Protein AF-F3GB65-F1 (afdb_monomer_lite)

Secondary structure (DSSP, 8-state):
-----------SSSHHHHHHHHHHHSSS-HHHHHHHHHHHHHHHHHHHHHHHHHHHHHHHHHHHTT------------------------------------------------------PPPPP--PPP--EEE-TT--EEETTEEE-S--EEESS--S-TTS--TT-B-TT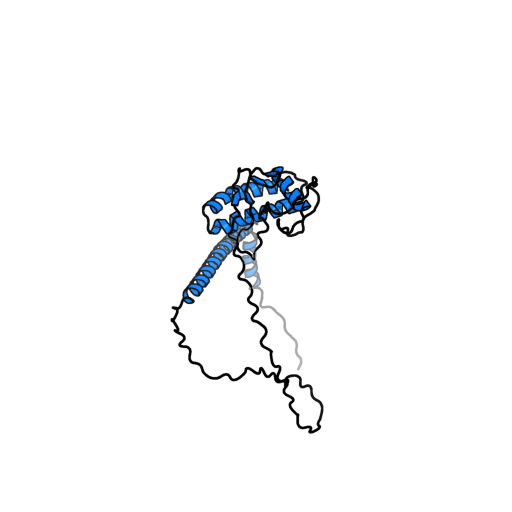S---SS---TTS--S-SS--TTTS-HHHHHHHHHHHHTTS--TTS-HHHHHHHHHHHHIIIIIGGGT-HHHHHTHHHHHHHHHHHHTT-

Radius of gyration: 35.84 Å; chains: 1; bounding box: 78×87×104 Å

Sequence (262 aa):
MARKKSGNAAGNGILFGLVLVGGAIASVPKSAWIAIGIVAGVVAIVGGIGWLAAKRKARQASQQAYQAPKQKITKKVSQTDRRENALSFSLSEVAAPHKTTQVEPEFYSVQVEVASLPEFRIPEPVSRRPNAKWIPAGETVTVAEFSIPGGLLYVGDVLGSYDAQEPSLINPKLRIAKSHVDVQERLMPYWPSYHSISPEARRGYLQWLAGGRNDPEADTGYVFLFFYGLERRALLDGQGDSTASAEIPTIITEVHRLLAIY

pLDDT: mean 75.57, std 22.31, range [31.3, 98.44]

Organism: NCBI:txid629263

Structure (mmCIF, N/CA/C/O backbone):
data_AF-F3GB65-F1
#
_entry.id   AF-F3GB65-F1
#
loop_
_atom_site.group_PDB
_atom_site.id
_atom_site.type_symbol
_atom_site.label_atom_id
_atom_site.label_alt_id
_atom_site.label_comp_id
_atom_site.label_asym_id
_atom_site.label_entity_id
_atom_site.label_seq_id
_atom_site.pdbx_PDB_ins_code
_atom_site.Cartn_x
_atom_site.Cartn_y
_atom_site.Cartn_z
_atom_site.occupancy
_atom_site.B_iso_or_equiv
_atom_site.auth_seq_id
_atom_site.auth_comp_id
_atom_site.auth_asym_id
_atom_site.auth_atom_id
_atom_site.pdbx_PDB_model_num
ATOM 1 N N . MET A 1 1 ? 31.016 -34.680 86.702 1.00 44.62 1 MET A N 1
ATOM 2 C CA . MET A 1 1 ? 30.997 -34.219 85.296 1.00 44.62 1 MET A CA 1
ATOM 3 C C . MET A 1 1 ? 30.710 -35.410 84.394 1.00 44.62 1 MET A C 1
ATOM 5 O O . MET A 1 1 ? 31.496 -36.340 84.437 1.00 44.62 1 MET A O 1
ATOM 9 N N . ALA A 1 2 ? 29.614 -35.396 83.631 1.00 40.66 2 ALA A N 1
ATOM 10 C CA . ALA A 1 2 ? 29.475 -36.034 82.310 1.00 40.66 2 ALA A CA 1
ATOM 11 C C . ALA A 1 2 ? 28.041 -35.809 81.794 1.00 40.66 2 ALA A C 1
ATOM 13 O O . ALA A 1 2 ? 27.068 -36.130 82.468 1.00 40.66 2 ALA A O 1
ATOM 14 N N . ARG A 1 3 ? 27.936 -35.198 80.610 1.00 50.22 3 ARG A N 1
ATOM 15 C CA . ARG A 1 3 ? 26.710 -34.863 79.865 1.00 50.22 3 ARG A CA 1
ATOM 16 C C . ARG A 1 3 ? 26.110 -36.090 79.160 1.00 50.22 3 ARG A C 1
ATOM 18 O O . ARG A 1 3 ? 26.873 -36.868 78.598 1.00 50.22 3 ARG A O 1
ATOM 25 N N . LYS A 1 4 ? 24.776 -36.138 79.006 1.00 38.34 4 LYS A N 1
ATOM 26 C CA . LYS A 1 4 ? 24.062 -36.769 77.862 1.00 38.34 4 LYS A CA 1
ATOM 27 C C . LYS A 1 4 ? 22.593 -36.291 77.855 1.00 38.34 4 LYS A C 1
ATOM 29 O O . LYS A 1 4 ? 21.881 -36.558 78.808 1.00 38.34 4 LYS A O 1
ATOM 34 N N . LYS A 1 5 ? 22.222 -35.281 77.058 1.00 39.53 5 LYS A N 1
ATOM 35 C CA . LYS A 1 5 ? 21.750 -35.238 75.649 1.00 39.53 5 LYS A CA 1
ATOM 36 C C . LYS A 1 5 ? 20.294 -35.715 75.438 1.00 39.53 5 LYS A C 1
ATOM 38 O O . LYS A 1 5 ? 19.906 -36.788 75.869 1.00 39.53 5 LYS A O 1
ATOM 43 N N . SER A 1 6 ? 19.570 -34.829 74.751 1.00 44.34 6 SER A N 1
ATOM 44 C CA . SER A 1 6 ? 18.139 -34.666 74.453 1.00 44.34 6 SER A CA 1
ATOM 45 C C . SER A 1 6 ? 17.430 -35.743 73.622 1.00 44.34 6 SER A C 1
ATOM 47 O O . SER A 1 6 ? 18.075 -36.384 72.794 1.00 44.34 6 SER A O 1
ATOM 49 N N . GLY A 1 7 ? 16.087 -35.726 73.658 1.00 38.97 7 GLY A N 1
ATOM 50 C CA . GLY A 1 7 ? 15.259 -36.026 72.477 1.00 38.97 7 GLY A CA 1
ATOM 51 C C . GLY A 1 7 ? 13.752 -36.235 72.717 1.00 38.97 7 GLY A C 1
ATOM 52 O O . GLY A 1 7 ? 13.388 -37.278 73.238 1.00 38.97 7 GLY A O 1
ATOM 53 N N . ASN A 1 8 ? 12.941 -35.293 72.197 1.00 40.09 8 ASN A N 1
ATOM 54 C CA . ASN A 1 8 ? 11.573 -35.414 71.628 1.00 40.09 8 ASN A CA 1
ATOM 55 C C . ASN A 1 8 ? 10.397 -35.815 72.563 1.00 40.09 8 ASN A C 1
ATOM 57 O O . ASN A 1 8 ? 10.581 -36.535 73.525 1.00 40.09 8 ASN A O 1
ATOM 61 N N . ALA A 1 9 ? 9.136 -35.403 72.373 1.00 40.97 9 ALA A N 1
ATOM 62 C CA . ALA A 1 9 ? 8.447 -34.818 71.224 1.00 40.97 9 ALA A CA 1
ATOM 63 C C . ALA A 1 9 ? 7.260 -33.942 71.692 1.00 40.97 9 ALA A C 1
ATOM 65 O O . ALA A 1 9 ? 6.324 -34.439 72.313 1.00 40.97 9 ALA A O 1
ATOM 66 N N . ALA A 1 10 ? 7.260 -32.659 71.331 1.00 46.59 10 ALA A N 1
ATOM 67 C CA . ALA A 1 10 ? 6.061 -31.826 71.285 1.00 46.59 10 ALA A CA 1
ATOM 68 C C . ALA A 1 10 ? 5.891 -31.400 69.825 1.00 46.59 10 ALA A C 1
ATOM 70 O O . ALA A 1 10 ? 6.686 -30.607 69.328 1.00 46.59 10 ALA A O 1
ATOM 71 N N . GLY A 1 11 ? 4.932 -31.983 69.099 1.00 46.75 11 GLY A N 1
ATOM 72 C CA . GLY A 1 11 ? 4.816 -31.667 67.674 1.00 46.75 11 GLY A CA 1
ATOM 73 C C . GLY A 1 11 ? 3.840 -32.484 66.834 1.00 46.75 11 GLY A C 1
ATOM 74 O O . GLY A 1 11 ? 4.121 -32.665 65.661 1.00 46.75 11 GLY A O 1
ATOM 75 N N . ASN A 1 12 ? 2.706 -32.952 67.371 1.00 41.75 12 ASN A N 1
ATOM 76 C CA . ASN A 1 12 ? 1.685 -33.639 66.552 1.00 41.75 12 ASN A CA 1
ATOM 77 C C . ASN A 1 12 ? 0.389 -32.831 66.331 1.00 41.75 12 ASN A C 1
ATOM 79 O O . ASN A 1 12 ? -0.537 -33.328 65.702 1.00 41.75 12 ASN A O 1
ATOM 83 N N . GLY A 1 13 ? 0.310 -31.578 66.797 1.00 45.00 13 GLY A N 1
ATOM 84 C CA . GLY A 1 13 ? -0.906 -30.756 66.663 1.00 45.00 13 GLY A CA 1
ATOM 85 C C . GLY A 1 13 ? -0.982 -29.872 65.412 1.00 45.00 13 GLY A C 1
ATOM 86 O O . GLY A 1 13 ? -2.072 -29.498 64.997 1.00 45.00 13 GLY A O 1
ATOM 87 N N . ILE A 1 14 ? 0.152 -29.532 64.789 1.00 49.69 14 ILE A N 1
ATOM 88 C CA . ILE A 1 14 ? 0.201 -28.510 63.722 1.00 49.69 14 ILE A CA 1
ATOM 89 C C . ILE A 1 14 ? 0.066 -29.132 62.318 1.00 49.69 14 ILE A C 1
ATOM 91 O O . ILE A 1 14 ? -0.349 -28.459 61.378 1.00 49.69 14 ILE A O 1
ATOM 95 N N . LEU A 1 15 ? 0.326 -30.437 62.165 1.00 46.09 15 LEU A N 1
ATOM 96 C CA . LEU A 1 15 ? 0.294 -31.086 60.849 1.00 46.09 15 LEU A CA 1
ATOM 97 C C . LEU A 1 15 ? -1.126 -31.375 60.326 1.00 46.09 15 LEU A C 1
ATOM 99 O O . LEU A 1 15 ? -1.326 -31.425 59.116 1.00 46.09 15 LEU A O 1
ATOM 103 N N . PHE A 1 16 ? -2.127 -31.513 61.200 1.00 47.41 16 PHE A N 1
ATOM 104 C CA . PHE A 1 16 ? -3.500 -31.819 60.770 1.00 47.41 16 PHE A CA 1
ATOM 105 C C . PHE A 1 16 ? -4.290 -30.590 60.291 1.00 47.41 16 PHE A C 1
ATOM 107 O O . PHE A 1 16 ? -5.232 -30.737 59.515 1.00 47.41 16 PHE A O 1
ATOM 114 N N . GLY A 1 17 ? -3.878 -29.373 60.669 1.00 47.84 17 GLY A N 1
ATOM 115 C CA . GLY A 1 17 ? -4.515 -28.133 60.204 1.00 47.84 17 GLY A CA 1
ATOM 116 C C . GLY A 1 17 ? -4.214 -27.791 58.738 1.00 47.84 17 GLY A C 1
ATOM 117 O O . GLY A 1 17 ? -5.071 -27.251 58.044 1.00 47.84 17 GLY A O 1
ATOM 118 N N . LEU A 1 18 ? -3.030 -28.152 58.229 1.00 50.00 18 LEU A N 1
ATOM 119 C CA . LEU A 1 18 ? -2.626 -27.858 56.845 1.00 50.00 18 LEU A CA 1
ATOM 120 C C . LEU A 1 18 ? -3.189 -28.849 55.813 1.00 50.00 18 LEU A C 1
ATOM 122 O O . LEU A 1 18 ? -3.371 -28.485 54.652 1.00 50.00 18 LEU A O 1
ATOM 126 N N . VAL A 1 19 ? -3.535 -30.074 56.221 1.00 53.22 19 VAL A N 1
ATOM 127 C CA . VAL A 1 19 ? -4.116 -31.083 55.315 1.00 53.22 19 VAL A CA 1
ATOM 128 C C . VAL A 1 19 ? -5.591 -30.789 55.005 1.00 53.22 19 VAL A C 1
ATOM 130 O O . VAL A 1 19 ? -6.038 -31.017 53.881 1.00 53.22 19 VAL A O 1
ATOM 133 N N . LEU A 1 20 ? -6.338 -30.191 55.941 1.00 49.94 20 LEU A N 1
ATOM 134 C CA . LEU A 1 20 ? -7.741 -29.817 55.713 1.00 49.94 20 LEU A CA 1
ATOM 135 C C . LEU A 1 20 ? -7.914 -28.584 54.809 1.00 49.94 20 LEU A C 1
ATOM 137 O O . LEU A 1 20 ? -8.911 -28.495 54.099 1.00 49.94 20 LEU A O 1
ATOM 141 N N . VAL A 1 21 ? -6.932 -27.678 54.755 1.00 51.84 21 VAL A N 1
ATOM 142 C CA . VAL A 1 21 ? -6.955 -26.536 53.818 1.00 51.84 21 VAL A CA 1
ATOM 143 C C . VAL A 1 21 ? -6.475 -26.948 52.417 1.00 51.84 21 VAL A C 1
ATOM 145 O O . VAL A 1 21 ? -7.010 -26.466 51.421 1.00 51.84 21 VAL A O 1
ATOM 148 N N . GLY A 1 22 ? -5.540 -27.901 52.309 1.00 51.12 22 GLY A N 1
ATOM 149 C CA . GLY A 1 22 ? -5.092 -28.444 51.017 1.00 51.12 22 GLY A CA 1
ATOM 150 C C . GLY A 1 22 ? -6.135 -29.313 50.299 1.00 51.12 22 GLY A C 1
ATOM 151 O O . GLY A 1 22 ? -6.232 -29.274 49.073 1.00 51.12 22 GLY A O 1
ATOM 152 N N . GLY A 1 23 ? -6.963 -30.056 51.043 1.00 50.56 23 GLY A N 1
ATOM 153 C CA . GLY A 1 23 ? -7.993 -30.938 50.473 1.00 50.56 23 GLY A CA 1
ATOM 154 C C . GLY A 1 23 ? -9.147 -30.208 49.773 1.00 50.56 23 GLY A C 1
ATOM 155 O O . GLY A 1 23 ? -9.694 -30.719 48.799 1.00 50.56 23 GLY A O 1
ATOM 156 N N . ALA A 1 24 ? -9.482 -28.989 50.207 1.00 52.59 24 ALA A N 1
ATOM 157 C CA . ALA A 1 24 ? -10.551 -28.189 49.599 1.00 52.59 24 ALA A CA 1
ATOM 158 C C . ALA A 1 24 ? -10.145 -27.550 48.254 1.00 52.59 24 ALA A C 1
ATOM 160 O O . ALA A 1 24 ? -11.000 -27.255 47.424 1.00 52.59 24 ALA A O 1
ATOM 161 N N . ILE A 1 25 ? -8.843 -27.375 48.007 1.00 53.84 25 ILE A N 1
ATOM 162 C CA . ILE A 1 25 ? -8.303 -26.797 46.763 1.00 53.84 25 ILE A CA 1
ATOM 163 C C . ILE A 1 25 ? -8.263 -27.854 45.639 1.00 53.84 25 ILE A C 1
ATOM 165 O O . ILE A 1 25 ? -8.350 -27.514 44.459 1.00 53.84 25 ILE A O 1
ATOM 169 N N . ALA A 1 26 ? -8.207 -29.145 45.991 1.00 56.78 26 ALA A N 1
ATOM 170 C CA . ALA A 1 26 ? -8.129 -30.257 45.040 1.00 56.78 26 ALA A CA 1
ATOM 171 C C . ALA A 1 26 ? -9.491 -30.754 44.506 1.00 56.78 26 ALA A C 1
ATOM 173 O O . ALA A 1 26 ? -9.505 -31.478 43.511 1.00 56.78 26 ALA A O 1
ATOM 174 N N . SER A 1 27 ? -10.628 -30.385 45.119 1.00 60.38 27 SER A N 1
ATOM 175 C CA . SER A 1 27 ? -11.966 -30.787 44.629 1.00 60.38 27 SER A CA 1
ATOM 176 C C . SER A 1 27 ? -12.561 -29.828 43.591 1.00 60.38 27 SER A C 1
ATOM 178 O O . SER A 1 27 ? -13.608 -30.107 43.006 1.00 60.38 27 SER A O 1
ATOM 180 N N . VAL A 1 28 ? -11.884 -28.708 43.331 1.00 65.94 28 VAL A N 1
ATOM 181 C CA . VAL A 1 28 ? -12.316 -27.712 42.354 1.00 65.94 28 VAL A CA 1
ATOM 182 C C . VAL A 1 28 ? -11.962 -28.210 40.943 1.00 65.94 28 VAL A C 1
ATOM 184 O O . VAL A 1 28 ? -10.777 -28.376 40.636 1.00 65.94 28 VAL A O 1
ATOM 187 N N . PRO A 1 29 ? -12.949 -28.467 40.061 1.00 75.50 29 PRO A N 1
ATOM 188 C CA . PRO A 1 29 ? -12.690 -28.966 38.713 1.00 75.50 29 PRO A CA 1
ATOM 189 C C . PRO A 1 29 ? -11.807 -27.985 37.928 1.00 75.50 29 PRO A C 1
ATOM 191 O O . PRO A 1 29 ? -11.925 -26.770 38.080 1.00 75.50 29 PRO A O 1
ATOM 194 N N . LYS A 1 30 ? -10.924 -28.501 37.057 1.00 68.44 30 LYS A N 1
ATOM 195 C CA . LYS A 1 30 ? -9.932 -27.701 36.299 1.00 68.44 30 LYS A CA 1
ATOM 196 C C . LYS A 1 30 ? -10.548 -26.511 35.537 1.00 68.44 30 LYS A C 1
ATOM 198 O O . LYS A 1 30 ? -9.882 -25.502 35.338 1.00 68.44 30 LYS A O 1
ATOM 203 N N . SER A 1 31 ? -11.825 -26.602 35.165 1.00 68.00 31 SER A N 1
ATOM 204 C CA . SER A 1 31 ? -12.612 -25.534 34.533 1.00 68.00 31 SER A CA 1
ATOM 205 C C . SER A 1 31 ? -12.839 -24.304 35.422 1.00 68.00 31 SER A C 1
ATOM 207 O O . SER A 1 31 ? -12.891 -23.188 34.911 1.00 68.00 31 SER A O 1
ATOM 209 N N . ALA A 1 32 ? -12.921 -24.465 36.742 1.00 73.56 32 ALA A N 1
ATOM 210 C CA . ALA A 1 32 ? -13.117 -23.351 37.668 1.00 73.56 32 ALA A CA 1
ATOM 211 C C . ALA A 1 32 ? -11.840 -22.513 37.855 1.00 73.56 32 ALA A C 1
ATOM 213 O O . ALA A 1 32 ? -11.923 -21.293 37.973 1.00 73.56 32 ALA A O 1
ATOM 214 N N . TRP A 1 33 ? -10.654 -23.124 37.764 1.00 65.62 33 TRP A N 1
ATOM 215 C CA . TRP A 1 33 ? -9.385 -22.386 37.719 1.00 65.62 33 TRP A CA 1
ATOM 216 C C . TRP A 1 33 ? -9.240 -21.551 36.443 1.00 65.62 33 TRP A C 1
ATOM 218 O O . TRP A 1 33 ? -8.755 -20.422 36.494 1.00 65.62 33 TRP A O 1
ATOM 228 N N . ILE A 1 34 ? -9.725 -22.070 35.313 1.00 75.38 34 ILE A N 1
ATOM 229 C CA . ILE A 1 34 ? -9.753 -21.342 34.037 1.00 75.38 34 ILE A CA 1
ATOM 230 C C . ILE A 1 34 ? -10.711 -20.146 34.129 1.00 75.38 34 ILE A C 1
ATOM 232 O O . ILE A 1 34 ? -10.345 -19.040 33.737 1.00 75.38 34 ILE A O 1
ATOM 236 N N . ALA A 1 35 ? -11.900 -20.328 34.713 1.00 73.31 35 ALA A N 1
ATOM 237 C CA . ALA A 1 35 ? -12.861 -19.241 34.908 1.00 73.31 35 ALA A CA 1
ATOM 238 C C . ALA A 1 35 ? -12.307 -18.118 35.808 1.00 73.31 35 ALA A C 1
ATOM 240 O O . ALA A 1 35 ? -12.444 -16.942 35.475 1.00 73.31 35 ALA A O 1
ATOM 241 N N . ILE A 1 36 ? -11.616 -18.465 36.900 1.00 79.00 36 ILE A N 1
ATOM 242 C CA . ILE A 1 36 ? -10.962 -17.485 37.783 1.00 79.00 36 ILE A CA 1
ATOM 243 C C . ILE A 1 36 ? -9.840 -16.742 37.042 1.00 79.00 36 ILE A C 1
ATOM 245 O O . ILE A 1 36 ? -9.738 -15.519 37.153 1.00 79.00 36 ILE A O 1
ATOM 249 N N . GLY A 1 37 ? -9.038 -17.452 36.242 1.00 75.38 37 GLY A N 1
ATOM 250 C CA . GLY A 1 37 ? -7.987 -16.850 35.419 1.00 75.38 37 GLY A CA 1
ATOM 251 C C . GLY A 1 37 ? -8.524 -15.848 34.392 1.00 75.38 37 GLY A C 1
ATOM 252 O O . GLY A 1 37 ? -7.962 -14.764 34.245 1.00 75.38 37 GLY A O 1
ATOM 253 N N . ILE A 1 38 ? -9.646 -16.162 33.734 1.00 81.38 38 ILE A N 1
ATOM 254 C CA . ILE A 1 38 ? -10.293 -15.264 32.764 1.00 81.38 38 ILE A CA 1
ATOM 255 C C . ILE A 1 38 ? -10.810 -14.000 33.458 1.00 81.38 38 ILE A C 1
ATOM 257 O O . ILE A 1 38 ? -10.542 -12.893 32.993 1.00 81.38 38 ILE A O 1
ATOM 261 N N . VAL A 1 39 ? -11.496 -14.139 34.595 1.00 81.06 39 VAL A N 1
ATOM 262 C CA . VAL A 1 39 ? -12.031 -12.986 35.337 1.00 81.06 39 VAL A CA 1
ATOM 263 C C . VAL A 1 39 ? -10.900 -12.090 35.853 1.00 81.06 39 VAL A C 1
ATOM 265 O O . VAL A 1 39 ? -10.966 -10.871 35.695 1.00 81.06 39 VAL A O 1
ATOM 268 N N . ALA A 1 40 ? -9.823 -12.671 36.390 1.00 81.75 40 ALA A N 1
ATOM 269 C CA . ALA A 1 40 ? -8.650 -11.915 36.828 1.00 81.75 40 ALA A CA 1
ATOM 270 C C . ALA A 1 40 ? -7.949 -11.194 35.661 1.00 81.75 40 ALA A C 1
ATOM 272 O O . ALA A 1 40 ? -7.562 -10.031 35.797 1.00 81.75 40 ALA A O 1
ATOM 273 N N . GLY A 1 41 ? -7.843 -11.846 34.498 1.00 82.25 41 GLY A N 1
ATOM 274 C CA . GLY A 1 41 ? -7.291 -11.251 33.280 1.00 82.25 41 GLY A CA 1
ATOM 275 C C . GLY A 1 41 ? -8.105 -10.054 32.783 1.00 82.25 41 GLY A C 1
ATOM 276 O O . GLY A 1 41 ? -7.538 -9.003 32.492 1.00 82.25 41 GLY A O 1
ATOM 277 N N . VAL A 1 42 ? -9.437 -10.164 32.762 1.00 82.38 42 VAL A N 1
ATOM 278 C CA . VAL A 1 42 ? -10.327 -9.066 32.344 1.00 82.38 42 VAL A CA 1
ATOM 279 C C . VAL A 1 42 ? -10.228 -7.875 33.302 1.00 82.38 42 VAL A C 1
ATOM 281 O O . VAL A 1 42 ? -10.122 -6.736 32.848 1.00 82.38 42 VAL A O 1
ATOM 284 N N . VAL A 1 43 ? -10.181 -8.112 34.617 1.00 83.44 43 VAL A N 1
ATOM 285 C CA . VAL A 1 43 ? -10.016 -7.039 35.614 1.00 83.44 43 VAL A CA 1
ATOM 286 C C . VAL A 1 43 ? -8.661 -6.338 35.463 1.00 83.44 43 VAL A C 1
ATOM 288 O O . VAL A 1 43 ? -8.600 -5.109 35.527 1.00 83.44 43 VAL A O 1
ATOM 291 N N . ALA A 1 44 ? -7.585 -7.083 35.191 1.00 84.69 44 ALA A N 1
ATOM 292 C CA . ALA A 1 44 ? -6.265 -6.507 34.944 1.00 84.69 44 ALA A CA 1
ATOM 293 C C . ALA A 1 44 ? -6.224 -5.664 33.656 1.00 84.69 44 ALA A C 1
ATOM 295 O O . ALA A 1 44 ? -5.621 -4.591 33.646 1.00 84.69 44 ALA A O 1
ATOM 296 N N . ILE A 1 45 ? -6.905 -6.101 32.592 1.00 84.94 45 ILE A N 1
ATOM 297 C CA . ILE A 1 45 ? -6.985 -5.364 31.322 1.00 84.94 45 ILE A CA 1
ATOM 298 C C . ILE A 1 45 ? -7.798 -4.076 31.494 1.00 84.94 45 ILE A C 1
ATOM 300 O O . ILE A 1 45 ? -7.333 -3.005 31.106 1.00 84.94 45 ILE A O 1
ATOM 304 N N . VAL A 1 46 ? -8.970 -4.137 32.132 1.00 83.81 46 VAL A N 1
ATOM 305 C CA . VAL A 1 46 ? -9.811 -2.951 32.376 1.00 83.81 46 VAL A CA 1
ATOM 306 C C . VAL A 1 46 ? -9.109 -1.966 33.317 1.00 83.81 46 VAL A C 1
ATOM 308 O O . VAL A 1 46 ? -9.089 -0.762 33.049 1.00 83.81 46 VAL A O 1
ATOM 311 N N . GLY A 1 47 ? -8.455 -2.465 34.371 1.00 81.12 47 GLY A N 1
ATOM 312 C CA . GLY A 1 47 ? -7.629 -1.654 35.267 1.00 81.12 47 GLY A CA 1
ATOM 313 C C . GLY A 1 47 ? -6.433 -1.015 34.554 1.00 81.12 47 GLY A C 1
ATOM 314 O O . GLY A 1 47 ? -6.158 0.168 34.753 1.00 81.12 47 GLY A O 1
ATOM 315 N N . GLY A 1 48 ? -5.765 -1.757 33.666 1.00 81.06 48 GLY A N 1
ATOM 316 C CA . GLY A 1 48 ? -4.652 -1.270 32.848 1.00 81.06 48 GLY A CA 1
ATOM 317 C C . GLY A 1 48 ? -5.069 -0.187 31.852 1.00 81.06 48 GLY A C 1
ATOM 318 O O . GLY A 1 48 ? -4.395 0.839 31.747 1.00 81.06 48 GLY A O 1
ATOM 319 N N . ILE A 1 49 ? -6.210 -0.358 31.176 1.00 81.94 49 ILE A N 1
ATOM 320 C CA . ILE A 1 49 ? -6.783 0.641 30.259 1.00 81.94 49 ILE A CA 1
ATOM 321 C C . ILE A 1 49 ? -7.181 1.909 31.028 1.00 81.94 49 ILE A C 1
ATOM 323 O O . ILE A 1 49 ? -6.844 3.018 30.604 1.00 81.94 49 ILE A O 1
ATOM 327 N N . GLY A 1 50 ? -7.823 1.762 32.193 1.00 78.62 50 GLY A N 1
ATOM 328 C CA . GLY A 1 50 ? -8.163 2.881 33.076 1.00 78.62 50 GLY A CA 1
ATOM 329 C C . GLY A 1 50 ? -6.929 3.640 33.578 1.00 78.62 50 GLY A C 1
ATOM 330 O O . GLY A 1 50 ? -6.892 4.872 33.529 1.00 78.62 50 GLY A O 1
ATOM 331 N N . TRP A 1 51 ? -5.877 2.921 33.980 1.00 81.56 51 TRP A N 1
ATOM 332 C CA . TRP A 1 51 ? -4.604 3.509 34.405 1.00 81.56 51 TRP A CA 1
ATOM 333 C C . TRP A 1 51 ? -3.892 4.244 33.261 1.00 81.56 51 TRP A C 1
ATOM 335 O O . TRP A 1 51 ? -3.386 5.353 33.452 1.00 81.56 51 TRP A O 1
ATOM 345 N N . LEU A 1 52 ? -3.905 3.688 32.046 1.00 78.81 52 LEU A N 1
ATOM 346 C CA . LEU A 1 52 ? -3.310 4.325 30.869 1.00 78.81 52 LEU A CA 1
ATOM 347 C C . LEU A 1 52 ? -4.057 5.612 30.482 1.00 78.81 52 LEU A C 1
ATOM 349 O O . LEU A 1 52 ? -3.425 6.622 30.163 1.00 78.81 52 LEU A O 1
ATOM 353 N N . ALA A 1 53 ? -5.391 5.609 30.561 1.00 78.44 53 ALA A N 1
ATOM 354 C CA . ALA A 1 53 ? -6.223 6.785 30.316 1.00 78.44 53 ALA A CA 1
ATOM 355 C C . ALA A 1 53 ? -5.998 7.885 31.372 1.00 78.44 53 ALA A C 1
ATOM 357 O O . ALA A 1 53 ? -5.864 9.061 31.022 1.00 78.44 53 ALA A O 1
ATOM 358 N N . ALA A 1 54 ? -5.864 7.514 32.649 1.00 75.69 54 ALA A N 1
ATOM 359 C CA . ALA A 1 54 ? -5.522 8.446 33.724 1.00 75.69 54 ALA A CA 1
ATOM 360 C C . ALA A 1 54 ? -4.126 9.067 33.524 1.00 75.69 54 ALA A C 1
ATOM 362 O O . ALA A 1 54 ? -3.952 10.281 33.661 1.00 75.69 54 ALA A O 1
ATOM 363 N N . LYS A 1 55 ? -3.139 8.264 33.099 1.00 75.56 55 LYS A N 1
ATOM 364 C CA . LYS A 1 55 ? -1.772 8.729 32.813 1.00 75.56 55 LYS A CA 1
ATOM 365 C C . LYS A 1 55 ? -1.707 9.666 31.597 1.00 75.56 55 LYS A C 1
ATOM 367 O O . LYS A 1 55 ? -0.863 10.560 31.559 1.00 75.56 55 LYS A O 1
ATOM 372 N N . ARG A 1 56 ? -2.614 9.508 30.623 1.00 69.69 56 ARG A N 1
ATOM 373 C CA . ARG A 1 56 ? -2.770 10.425 29.476 1.00 69.69 56 ARG A CA 1
ATOM 374 C C . ARG A 1 56 ? -3.373 11.772 29.891 1.00 69.69 56 ARG A C 1
ATOM 376 O O . ARG A 1 56 ? -2.826 12.802 29.504 1.00 69.69 56 ARG A O 1
ATOM 383 N N . LYS A 1 57 ? -4.410 11.782 30.740 1.00 69.81 57 LYS A N 1
ATOM 384 C CA . LYS A 1 57 ? -4.998 13.028 31.275 1.00 69.81 57 LYS A CA 1
ATOM 385 C C . LYS A 1 57 ? -4.004 13.835 32.117 1.00 69.81 57 LYS A C 1
ATOM 387 O O . LYS A 1 57 ? -3.931 15.050 31.968 1.00 69.81 57 LYS A O 1
ATOM 392 N N . ALA A 1 58 ? -3.186 13.168 32.935 1.00 67.44 58 ALA A N 1
ATOM 393 C CA . ALA A 1 58 ? -2.149 13.834 33.728 1.00 67.44 58 ALA A CA 1
ATOM 394 C C . ALA A 1 58 ? -1.103 14.555 32.852 1.00 67.44 58 ALA A C 1
ATOM 396 O O . ALA A 1 58 ? -0.717 15.678 33.159 1.00 67.44 58 ALA A O 1
ATOM 397 N N . ARG A 1 59 ? -0.702 13.959 31.717 1.00 60.22 59 ARG A N 1
ATOM 398 C CA . ARG A 1 59 ? 0.227 14.586 30.756 1.00 60.22 59 ARG A CA 1
ATOM 399 C C . ARG A 1 59 ? -0.384 15.783 30.020 1.00 60.22 59 ARG A C 1
ATOM 401 O O . ARG A 1 59 ? 0.330 16.741 29.742 1.00 60.22 59 ARG A O 1
ATOM 408 N N . GLN A 1 60 ? -1.688 15.755 29.745 1.00 58.84 60 GLN A N 1
ATOM 409 C CA . GLN A 1 60 ? -2.407 16.887 29.145 1.00 58.84 60 GLN A CA 1
ATOM 410 C C . GLN A 1 60 ? -2.540 18.069 30.120 1.00 58.84 60 GLN A C 1
ATOM 412 O O . GLN A 1 60 ? -2.332 19.213 29.720 1.00 58.84 60 GLN A O 1
ATOM 417 N N . ALA A 1 61 ? -2.776 17.803 31.411 1.00 59.34 61 ALA A N 1
ATOM 418 C CA . ALA A 1 61 ? -2.785 18.839 32.448 1.00 59.34 61 ALA A CA 1
ATOM 419 C C . ALA A 1 61 ? -1.407 19.516 32.611 1.00 59.34 61 ALA A C 1
ATOM 421 O O . ALA A 1 61 ? -1.328 20.731 32.788 1.00 59.34 61 ALA A O 1
ATOM 422 N N . SER A 1 62 ? -0.308 18.762 32.466 1.00 58.25 62 SER A N 1
ATOM 423 C CA . SER A 1 62 ? 1.057 19.315 32.474 1.00 58.25 62 SER A CA 1
ATOM 424 C C . SER A 1 62 ? 1.386 20.159 31.234 1.00 58.25 62 SER A C 1
ATOM 426 O O . SER A 1 62 ? 2.196 21.076 31.326 1.00 58.25 62 SER A O 1
ATOM 428 N N . GLN A 1 63 ? 0.757 19.890 30.085 1.00 56.44 63 GLN A N 1
ATOM 429 C CA . GLN A 1 63 ? 0.932 20.690 28.864 1.00 56.44 63 GLN A CA 1
ATOM 430 C C . GLN A 1 63 ? 0.131 22.001 28.898 1.00 56.44 63 GLN A C 1
ATOM 432 O O . GLN A 1 63 ? 0.604 23.011 28.380 1.00 56.44 63 GLN A O 1
ATOM 437 N N . GLN A 1 64 ? -1.029 22.030 29.564 1.00 51.75 64 GLN A N 1
ATOM 438 C CA . GLN A 1 64 ? -1.783 23.270 29.796 1.00 51.75 64 GLN A CA 1
ATOM 439 C C . GLN A 1 64 ? -1.102 24.200 30.812 1.00 51.75 64 GLN A C 1
ATOM 441 O O . GLN A 1 64 ? -1.153 25.416 30.647 1.00 51.75 64 GLN A O 1
ATOM 446 N N . ALA A 1 65 ? -0.380 23.658 31.799 1.00 50.62 65 ALA A N 1
ATOM 447 C CA . ALA A 1 65 ? 0.406 24.458 32.746 1.00 50.62 65 ALA A CA 1
ATOM 448 C C . ALA A 1 65 ? 1.656 25.127 32.125 1.00 50.62 65 ALA A C 1
ATOM 450 O O . ALA A 1 65 ? 2.257 25.991 32.758 1.00 50.62 65 ALA A O 1
ATOM 451 N N . TYR A 1 66 ? 2.038 24.773 30.888 1.00 44.56 66 TYR A N 1
ATOM 452 C CA . TYR A 1 66 ? 3.184 25.364 30.179 1.00 44.56 66 TYR A CA 1
ATOM 453 C C . TYR A 1 66 ? 2.810 26.553 29.271 1.00 44.56 66 TYR A C 1
ATOM 455 O O . TYR A 1 66 ? 3.672 27.122 28.602 1.00 44.56 66 TYR A O 1
ATOM 463 N N . GLN A 1 67 ? 1.540 26.973 29.250 1.00 44.41 67 GLN A N 1
ATOM 464 C CA . GLN A 1 67 ? 1.109 28.208 28.586 1.00 44.41 67 GLN A CA 1
ATOM 465 C C . GLN A 1 67 ? 0.931 29.343 29.605 1.00 44.41 67 GLN A C 1
ATOM 467 O O . GLN A 1 67 ? -0.179 29.767 29.910 1.00 44.41 67 GLN A O 1
ATOM 472 N N . ALA A 1 68 ? 2.049 29.853 30.129 1.00 41.62 68 ALA A N 1
ATOM 473 C CA . ALA A 1 68 ? 2.093 31.148 30.811 1.00 41.62 68 ALA A CA 1
ATOM 474 C C . ALA A 1 68 ? 2.225 32.296 29.777 1.00 41.62 68 ALA A C 1
ATOM 476 O O . ALA A 1 68 ? 2.814 32.100 28.708 1.00 41.62 68 ALA A O 1
ATOM 477 N N . PRO A 1 69 ? 1.661 33.492 30.040 1.00 38.50 69 PRO A N 1
ATOM 478 C CA . PRO A 1 69 ? 1.424 34.515 29.024 1.00 38.50 69 PRO A CA 1
ATOM 479 C C . PRO A 1 69 ? 2.713 35.177 28.516 1.00 38.50 69 PRO A C 1
ATOM 481 O O . PRO A 1 69 ? 3.595 35.555 29.285 1.00 38.50 69 PRO A O 1
ATOM 484 N N . LYS A 1 70 ? 2.785 35.372 27.191 1.00 38.50 70 LYS A N 1
ATOM 485 C CA . LYS A 1 70 ? 3.872 36.069 26.486 1.00 38.50 70 LYS A CA 1
ATOM 486 C C . LYS A 1 70 ? 4.011 37.513 26.989 1.00 38.50 70 LYS A C 1
ATOM 488 O O . LYS A 1 70 ? 3.260 38.393 26.569 1.00 38.50 70 LYS A O 1
ATOM 493 N N . GLN A 1 71 ? 5.010 37.774 27.830 1.00 40.81 71 GLN A N 1
ATOM 494 C CA . GLN A 1 71 ? 5.492 39.131 28.080 1.00 40.81 71 GLN A CA 1
ATOM 495 C C . GLN A 1 71 ? 6.144 39.674 26.800 1.00 40.81 71 GLN A C 1
ATOM 497 O O . GLN A 1 71 ? 7.136 39.140 26.304 1.00 40.81 71 GLN A O 1
ATOM 502 N N . LYS A 1 72 ? 5.560 40.741 26.245 1.00 39.38 72 LYS A N 1
ATOM 503 C CA . LYS A 1 72 ? 6.164 41.538 25.173 1.00 39.38 72 LYS A CA 1
ATOM 504 C C . LYS A 1 72 ? 7.392 42.256 25.735 1.00 39.38 72 LYS A C 1
ATOM 506 O O . LYS A 1 72 ? 7.250 43.259 26.426 1.00 39.38 72 LYS A O 1
ATOM 511 N N . ILE A 1 73 ? 8.586 41.762 25.421 1.00 37.00 73 ILE A N 1
ATOM 512 C CA . ILE A 1 73 ? 9.830 42.502 25.648 1.00 37.00 73 ILE A CA 1
ATOM 513 C C . ILE A 1 73 ? 10.144 43.280 24.371 1.00 37.00 73 ILE A C 1
ATOM 515 O O . ILE A 1 73 ? 10.663 42.742 23.395 1.00 37.00 73 ILE A O 1
ATOM 519 N N . THR A 1 74 ? 9.809 44.567 24.387 1.00 35.94 74 THR A N 1
ATOM 520 C CA . THR A 1 74 ? 10.301 45.558 23.430 1.00 35.94 74 THR A CA 1
ATOM 521 C C . THR A 1 74 ? 11.809 45.711 23.645 1.00 35.94 74 THR A C 1
ATOM 523 O O . THR A 1 74 ? 12.238 46.369 24.591 1.00 35.94 74 THR A O 1
ATOM 526 N N . LYS A 1 75 ? 12.639 45.085 22.800 1.00 35.88 75 LYS A N 1
ATOM 527 C CA . LYS A 1 75 ? 14.092 45.307 22.816 1.00 35.88 75 LYS A CA 1
ATOM 528 C C . LYS A 1 75 ? 14.401 46.679 22.217 1.00 35.88 75 LYS A C 1
ATOM 530 O O . LYS A 1 75 ? 14.431 46.851 21.003 1.00 35.88 75 LYS A O 1
ATOM 535 N N . LYS A 1 76 ? 14.634 47.653 23.097 1.00 31.30 76 LYS A N 1
ATOM 536 C CA . LYS A 1 76 ? 15.313 48.910 22.778 1.00 31.30 76 LYS A CA 1
ATOM 537 C C . LYS A 1 76 ? 16.782 48.568 22.508 1.00 31.30 76 LYS A C 1
ATOM 539 O O . LYS A 1 76 ? 17.451 48.014 23.377 1.00 31.30 76 LYS A O 1
ATOM 544 N N . VAL A 1 77 ? 17.250 48.832 21.291 1.00 38.44 77 VAL A N 1
ATOM 545 C CA . VAL A 1 77 ? 18.662 48.711 20.914 1.00 38.44 77 VAL A CA 1
ATOM 546 C C . VAL A 1 77 ? 19.445 49.725 21.742 1.00 38.44 77 VAL A C 1
ATOM 548 O O . VAL A 1 77 ? 19.262 50.928 21.574 1.00 38.44 77 VAL A O 1
ATOM 551 N N . SER A 1 78 ? 20.283 49.234 22.649 1.00 32.66 78 SER A N 1
ATOM 552 C CA . SER A 1 78 ? 21.347 50.018 23.263 1.00 32.66 78 SER A CA 1
ATOM 553 C C . SER A 1 78 ? 22.652 49.396 22.797 1.00 32.66 78 SER A C 1
ATOM 555 O O . SER A 1 78 ? 22.950 48.246 23.113 1.00 32.66 78 SER A O 1
ATOM 557 N N . GLN A 1 79 ? 23.367 50.139 21.958 1.00 43.69 79 GLN A N 1
ATOM 558 C CA . GLN A 1 79 ? 24.756 49.875 21.622 1.00 43.69 79 GLN A CA 1
ATOM 559 C C . GLN A 1 79 ? 25.573 49.963 22.912 1.00 43.69 79 GLN A C 1
ATOM 561 O O . GLN A 1 79 ? 25.604 51.019 23.542 1.00 43.69 79 GLN A O 1
ATOM 566 N N . THR A 1 80 ? 26.236 48.873 23.283 1.00 33.81 80 THR A N 1
ATOM 567 C CA . THR A 1 80 ? 27.354 48.925 24.223 1.00 33.81 80 THR A CA 1
ATOM 568 C C . THR A 1 80 ? 28.417 47.940 23.754 1.00 33.81 80 THR A C 1
ATOM 570 O O . THR A 1 80 ? 28.179 46.740 23.668 1.00 33.81 80 THR A O 1
ATOM 573 N N . ASP A 1 81 ? 29.543 48.522 23.359 1.00 34.72 81 ASP A N 1
ATOM 574 C CA . ASP A 1 81 ? 30.900 47.994 23.262 1.00 34.72 81 ASP A CA 1
ATOM 575 C C . ASP A 1 81 ? 31.129 46.493 23.040 1.00 34.72 81 ASP A C 1
ATOM 577 O O . ASP A 1 81 ? 31.189 45.664 23.946 1.00 34.72 81 ASP A O 1
ATOM 581 N N . ARG A 1 82 ? 31.429 46.222 21.769 1.00 46.12 82 ARG A N 1
ATOM 582 C CA . ARG A 1 82 ? 32.507 45.362 21.269 1.00 46.12 82 ARG A CA 1
ATOM 583 C C . ARG A 1 82 ? 33.616 45.093 22.307 1.00 46.12 82 ARG A C 1
ATOM 585 O O . ARG A 1 82 ? 34.538 45.889 22.458 1.00 46.12 82 ARG A O 1
ATOM 592 N N . ARG A 1 83 ? 33.576 43.917 22.935 1.00 34.22 83 ARG A N 1
ATOM 593 C CA . ARG A 1 83 ? 34.765 43.184 23.396 1.00 34.22 83 ARG A CA 1
ATOM 594 C C . ARG A 1 83 ? 34.608 41.712 23.037 1.00 34.22 83 ARG A C 1
ATOM 596 O O . ARG A 1 83 ? 33.550 41.122 23.215 1.00 34.22 83 ARG A O 1
ATOM 603 N N . GLU A 1 84 ? 35.655 41.200 22.418 1.00 40.75 84 GLU A N 1
ATOM 604 C CA . GLU A 1 84 ? 35.683 40.014 21.575 1.00 40.75 84 GLU A CA 1
ATOM 605 C C . GLU A 1 84 ? 35.656 38.715 22.395 1.00 40.75 84 GLU A C 1
ATOM 607 O O . GLU A 1 84 ? 36.304 38.592 23.434 1.00 40.75 84 GLU A O 1
ATOM 612 N N . ASN A 1 85 ? 34.873 37.749 21.907 1.00 43.25 85 ASN A N 1
ATOM 613 C CA . ASN A 1 85 ? 34.742 36.404 22.458 1.00 43.25 85 ASN A CA 1
ATOM 614 C C . ASN A 1 85 ? 35.994 35.578 22.126 1.00 43.25 85 ASN A C 1
ATOM 616 O O . ASN A 1 85 ? 36.034 34.906 21.098 1.00 43.25 85 ASN A O 1
ATOM 620 N N . ALA A 1 86 ? 36.991 35.588 23.005 1.00 41.75 86 ALA A N 1
ATOM 621 C CA . ALA A 1 86 ? 38.015 34.548 23.029 1.00 41.75 86 ALA A CA 1
ATOM 622 C C . ALA A 1 86 ? 37.535 33.408 23.944 1.00 41.75 86 ALA A C 1
ATOM 624 O O . ALA A 1 86 ? 37.394 33.589 25.154 1.00 41.75 86 ALA A O 1
ATOM 625 N N . LEU A 1 87 ? 37.245 32.238 23.370 1.00 47.41 87 LEU A N 1
ATOM 626 C CA . LEU A 1 87 ? 36.979 31.019 24.139 1.00 47.41 87 LEU A CA 1
ATOM 627 C C . LEU A 1 87 ? 38.321 30.435 24.601 1.00 47.41 87 LEU A C 1
ATOM 629 O O . LEU A 1 87 ? 39.099 29.965 23.773 1.00 47.41 87 LEU A O 1
ATOM 633 N N . SER A 1 88 ? 38.604 30.469 25.906 1.00 41.94 88 SER A N 1
ATOM 634 C CA . SER A 1 88 ? 39.786 29.830 26.494 1.00 41.94 88 SER A CA 1
ATOM 635 C C . SER A 1 88 ? 39.424 28.465 27.086 1.00 41.94 88 SER A C 1
ATOM 637 O O . SER A 1 88 ? 38.445 28.326 27.817 1.00 41.94 88 SER A O 1
ATOM 639 N N . PHE A 1 89 ? 40.217 27.440 26.775 1.00 44.97 89 PHE A N 1
ATOM 640 C CA . PHE A 1 89 ? 40.089 26.105 27.364 1.00 44.97 89 PHE A CA 1
ATOM 641 C C . PHE A 1 89 ? 41.380 25.776 28.120 1.00 44.97 89 PHE A C 1
ATOM 643 O O . PHE A 1 89 ? 42.467 25.868 27.554 1.00 44.97 89 PHE A O 1
ATOM 650 N N . SER A 1 90 ? 41.262 25.422 29.405 1.00 48.34 90 SER A N 1
ATOM 651 C CA . SER A 1 90 ? 42.390 25.078 30.283 1.00 48.34 90 SER A CA 1
ATOM 652 C C . SER A 1 90 ? 42.506 23.562 30.431 1.00 48.34 90 SER A C 1
ATOM 654 O O . SER A 1 90 ? 41.569 22.900 30.873 1.00 48.34 90 SER A O 1
ATOM 656 N N . LEU A 1 91 ? 43.663 23.010 30.068 1.00 48.25 91 LEU A N 1
ATOM 657 C CA . LEU A 1 91 ? 43.967 21.576 30.074 1.00 48.25 91 LEU A CA 1
ATOM 658 C C . LEU A 1 91 ? 44.558 21.157 31.431 1.00 48.25 91 LEU A C 1
ATOM 660 O O . LEU A 1 91 ? 45.714 20.766 31.536 1.00 48.25 91 LEU A O 1
ATOM 664 N N . SER A 1 92 ? 43.771 21.276 32.499 1.00 50.22 92 SER A N 1
ATOM 665 C CA . SER A 1 92 ? 44.185 20.885 33.859 1.00 50.22 92 SER A CA 1
ATOM 666 C C . SER A 1 92 ? 43.590 19.552 34.334 1.00 50.22 92 SER A C 1
ATOM 668 O O . SER A 1 92 ? 43.626 19.254 35.522 1.00 50.22 92 SER A O 1
ATOM 670 N N . GLU A 1 93 ? 43.092 18.712 33.422 1.00 49.94 93 GLU A N 1
ATOM 671 C CA . GLU A 1 93 ? 42.464 17.425 33.760 1.00 49.94 93 GLU A CA 1
ATOM 672 C C . GLU A 1 93 ? 43.071 16.239 32.995 1.00 49.94 93 GLU A C 1
ATOM 674 O O . GLU A 1 93 ? 42.367 15.404 32.448 1.00 49.94 93 GLU A O 1
ATOM 679 N N . VAL A 1 94 ? 44.403 16.145 32.955 1.00 42.72 94 VAL A N 1
ATOM 680 C CA . VAL A 1 94 ? 45.104 14.859 32.777 1.00 42.72 94 VAL A CA 1
ATOM 681 C C . VAL A 1 94 ? 46.369 14.896 33.636 1.00 42.72 94 VAL A C 1
ATOM 683 O O . VAL A 1 94 ? 47.470 15.139 33.152 1.00 42.72 94 VAL A O 1
ATOM 686 N N . ALA A 1 95 ? 46.213 14.704 34.945 1.00 39.78 95 ALA A N 1
ATOM 687 C CA . ALA A 1 95 ? 47.337 14.508 35.855 1.00 39.78 95 ALA A CA 1
ATOM 688 C C . ALA A 1 95 ? 47.414 13.029 36.263 1.00 39.78 95 ALA A C 1
ATOM 690 O O . ALA A 1 95 ? 46.558 12.536 36.995 1.00 39.78 95 ALA A O 1
ATOM 691 N N . ALA A 1 96 ? 48.467 12.338 35.822 1.00 37.53 96 ALA A N 1
ATOM 692 C CA . ALA A 1 96 ? 48.996 11.150 36.489 1.00 37.53 96 ALA A CA 1
ATOM 693 C C . ALA A 1 96 ? 50.431 11.457 36.967 1.00 37.53 96 ALA A C 1
ATOM 695 O O . ALA A 1 96 ? 51.137 12.224 36.308 1.00 37.53 96 ALA A O 1
ATOM 696 N N . PRO A 1 97 ? 50.870 10.935 38.126 1.00 44.53 97 PRO A N 1
ATOM 697 C CA . PRO A 1 97 ? 51.926 11.572 38.902 1.00 44.53 97 PRO A CA 1
ATOM 698 C C . PRO A 1 97 ? 53.310 11.011 38.567 1.00 44.53 97 PRO A C 1
ATOM 700 O O . PRO A 1 97 ? 53.537 9.817 38.750 1.00 44.53 97 PRO A O 1
ATOM 703 N N . HIS A 1 98 ? 54.281 11.864 38.223 1.00 34.72 98 HIS A N 1
ATOM 704 C CA . HIS A 1 98 ? 55.687 11.595 38.546 1.00 34.72 98 HIS A CA 1
ATOM 705 C C . HIS A 1 98 ? 56.535 12.867 38.735 1.00 34.72 98 HIS A C 1
ATOM 707 O O . HIS A 1 98 ? 56.493 13.801 37.945 1.00 34.72 98 HIS A O 1
ATOM 713 N N . LYS A 1 99 ? 57.260 12.845 39.862 1.00 37.31 99 LYS A N 1
ATOM 714 C CA . LYS A 1 99 ? 58.330 13.703 40.407 1.00 37.31 99 LYS A CA 1
ATOM 715 C C . LYS A 1 99 ? 58.852 14.912 39.601 1.00 37.31 99 LYS A C 1
ATOM 717 O O . LYS A 1 99 ? 59.506 14.768 38.579 1.00 37.31 99 LYS A O 1
ATOM 722 N N . THR A 1 100 ? 58.731 16.065 40.265 1.00 40.28 100 THR A N 1
ATOM 723 C CA . THR A 1 100 ? 59.760 17.091 40.535 1.00 40.28 100 THR A CA 1
ATOM 724 C C . THR A 1 100 ? 60.715 17.495 39.407 1.00 40.28 100 THR A C 1
ATOM 726 O O . THR A 1 100 ? 61.777 16.907 39.241 1.00 40.28 100 THR A O 1
ATOM 729 N N . THR A 1 101 ? 60.433 18.637 38.782 1.00 39.56 101 THR A N 1
ATOM 730 C CA . THR A 1 101 ? 61.421 19.680 38.445 1.00 39.56 101 THR A CA 1
ATOM 731 C C . THR A 1 101 ? 60.658 21.003 38.404 1.00 39.56 101 THR A C 1
ATOM 733 O O . THR A 1 101 ? 59.606 21.077 37.775 1.00 39.56 101 THR A O 1
ATOM 736 N N . GLN A 1 102 ? 61.127 22.020 39.132 1.00 49.12 102 GLN A N 1
ATOM 737 C CA . GLN A 1 102 ? 60.560 23.361 39.026 1.00 49.12 102 GLN A CA 1
ATOM 738 C C . GLN A 1 102 ? 60.879 23.917 37.640 1.00 49.12 102 GLN A C 1
ATOM 740 O O . GLN A 1 102 ? 62.022 24.256 37.350 1.00 49.12 102 GLN A O 1
ATOM 745 N N . VAL A 1 103 ? 59.858 23.967 36.795 1.00 47.75 103 VAL A N 1
ATOM 746 C CA . VAL A 1 103 ? 59.835 24.732 35.554 1.00 47.75 103 VAL A CA 1
ATOM 747 C C . VAL A 1 103 ? 58.583 25.588 35.672 1.00 47.75 103 VAL A C 1
ATOM 749 O O . VAL A 1 103 ? 57.495 25.040 35.866 1.00 47.75 103 VAL A O 1
ATOM 752 N N . GLU A 1 104 ? 58.731 26.914 35.666 1.00 48.78 104 GLU A N 1
ATOM 753 C CA . GLU A 1 104 ? 57.570 27.797 35.559 1.00 48.78 104 GLU A CA 1
ATOM 754 C C . GLU A 1 104 ? 56.762 27.385 34.321 1.00 48.78 104 GLU A C 1
ATOM 756 O O . GLU A 1 104 ? 57.343 27.253 33.241 1.00 48.78 104 GLU A O 1
ATOM 761 N N . PRO A 1 105 ? 55.449 27.130 34.439 1.00 51.41 105 PRO A N 1
ATOM 762 C CA . PRO A 1 105 ? 54.640 26.855 33.268 1.00 51.41 105 PRO A CA 1
ATOM 763 C C . PRO A 1 105 ? 54.496 28.158 32.476 1.00 51.41 105 PRO A C 1
ATOM 765 O O . PRO A 1 105 ? 53.664 29.003 32.801 1.00 51.41 105 PRO A O 1
ATOM 768 N N . GLU A 1 106 ? 55.305 28.334 31.429 1.00 53.94 106 GLU A N 1
ATOM 769 C CA . GLU A 1 106 ? 54.999 29.298 30.374 1.00 53.94 106 GLU A CA 1
ATOM 770 C C . GLU A 1 106 ? 53.678 28.874 29.723 1.00 53.94 106 GLU A C 1
ATOM 772 O O . GLU A 1 106 ? 53.607 27.933 28.929 1.00 53.94 106 GLU A O 1
ATOM 777 N N . PHE A 1 107 ? 52.590 29.539 30.107 1.00 53.88 107 PHE A N 1
ATOM 778 C CA . PHE A 1 107 ? 51.293 29.346 29.479 1.00 53.88 107 PHE A CA 1
ATOM 779 C C . PHE A 1 107 ? 51.290 30.037 28.114 1.00 53.88 107 PHE A C 1
ATOM 781 O O . PHE A 1 107 ? 51.184 31.259 28.017 1.00 53.88 107 PHE A O 1
ATOM 788 N N . TYR A 1 108 ? 51.354 29.248 27.046 1.00 60.88 108 TYR A N 1
ATOM 789 C CA . TYR A 1 108 ? 51.092 29.731 25.695 1.00 60.88 108 TYR A CA 1
ATOM 790 C C . TYR A 1 108 ? 49.578 29.765 25.467 1.00 60.88 108 TYR A C 1
ATOM 792 O O . TYR A 1 108 ? 48.911 28.732 25.506 1.00 60.88 108 TYR A O 1
ATOM 800 N N . SER A 1 109 ? 49.022 30.953 25.224 1.00 60.72 109 SER A N 1
ATOM 801 C CA . SER A 1 109 ? 47.646 31.093 24.739 1.00 60.72 109 SER A CA 1
ATOM 802 C C . SER A 1 109 ? 47.662 31.264 23.222 1.00 60.72 109 SER A C 1
ATOM 804 O O . SER A 1 109 ? 48.324 32.153 22.690 1.00 60.72 109 SER A O 1
ATOM 806 N N . VAL A 1 110 ? 46.949 30.389 22.515 1.00 57.47 110 VAL A N 1
ATOM 807 C CA . VAL A 1 110 ? 46.730 30.506 21.070 1.00 57.47 110 VAL A CA 1
ATOM 808 C C . VAL A 1 110 ? 45.371 31.166 20.868 1.00 57.47 110 VAL A C 1
ATOM 810 O O . VAL A 1 110 ? 44.338 30.572 21.168 1.00 57.47 110 VAL A O 1
ATOM 813 N N . GLN A 1 111 ? 45.374 32.408 20.385 1.00 57.50 111 GLN A N 1
ATOM 814 C CA . GLN A 1 111 ? 44.165 33.106 19.950 1.00 57.50 111 GLN A CA 1
ATOM 815 C C . GLN A 1 111 ? 43.826 32.625 18.536 1.00 57.50 111 GLN A C 1
ATOM 817 O O . GLN A 1 111 ? 44.550 32.919 17.586 1.00 57.50 111 GLN A O 1
ATOM 822 N N . VAL A 1 112 ? 42.753 31.847 18.393 1.00 65.12 112 VAL A N 1
ATOM 823 C CA . VAL A 1 112 ? 42.239 31.455 17.075 1.00 65.12 112 VAL A CA 1
ATOM 824 C C . VAL A 1 112 ? 41.285 32.546 16.605 1.00 65.12 112 VAL A C 1
ATOM 826 O O . VAL A 1 112 ? 40.143 32.626 17.055 1.00 65.12 112 VAL A O 1
ATOM 829 N N . GLU A 1 113 ? 41.765 33.402 15.709 1.00 55.78 113 GLU A N 1
ATOM 830 C CA . GLU A 1 113 ? 40.943 34.424 15.070 1.00 55.78 113 GLU A CA 1
ATOM 831 C C . GLU A 1 113 ? 40.033 33.757 14.031 1.00 55.78 113 GLU A C 1
ATOM 833 O O . GLU A 1 113 ? 40.465 33.330 12.958 1.00 55.78 113 GLU A O 1
ATOM 838 N N . VAL A 1 114 ? 38.751 33.608 14.372 1.00 61.91 114 VAL A N 1
ATOM 839 C CA . VAL A 1 114 ? 37.739 33.123 13.431 1.00 61.91 114 VAL A CA 1
ATOM 840 C C . VAL A 1 114 ? 37.437 34.266 12.468 1.00 61.91 114 VAL A C 1
ATOM 842 O O . VAL A 1 114 ? 36.612 35.133 12.756 1.00 61.91 114 VAL A O 1
ATOM 845 N N . ALA A 1 115 ? 38.125 34.279 11.325 1.00 63.31 115 ALA A N 1
ATOM 846 C CA . ALA A 1 115 ? 37.778 35.152 10.213 1.00 63.31 115 ALA A CA 1
ATOM 847 C C . ALA A 1 115 ? 36.282 34.983 9.911 1.00 63.31 115 ALA A C 1
ATOM 849 O O . ALA A 1 115 ? 35.803 33.862 9.727 1.00 63.31 115 ALA A O 1
ATOM 850 N N . SER A 1 116 ? 35.536 36.088 9.911 1.00 61.91 116 SER A N 1
ATOM 851 C CA . SER A 1 116 ? 34.096 36.088 9.666 1.00 61.91 116 SER A CA 1
ATOM 852 C C . SER A 1 116 ? 33.805 35.456 8.305 1.00 61.91 116 SER A C 1
ATOM 854 O O . SER A 1 116 ? 34.014 36.085 7.265 1.00 61.91 116 SER A O 1
ATOM 856 N N . LEU A 1 117 ? 33.353 34.204 8.301 1.00 61.88 117 LEU A N 1
ATOM 857 C CA . LEU A 1 117 ? 32.901 33.559 7.078 1.00 61.88 117 LEU A CA 1
ATOM 858 C C . LEU A 1 117 ? 31.618 34.253 6.596 1.00 61.88 117 LEU A C 1
ATOM 860 O O . LEU A 1 117 ? 30.805 34.666 7.429 1.00 61.88 117 LEU A O 1
ATOM 864 N N . PRO A 1 118 ? 31.419 34.393 5.272 1.00 64.94 118 PRO A N 1
ATOM 865 C CA . PRO A 1 118 ? 30.170 34.906 4.731 1.00 64.94 118 PRO A CA 1
ATOM 866 C C . PRO A 1 118 ? 29.000 34.083 5.276 1.00 64.94 118 PRO A C 1
ATOM 868 O O . PRO A 1 118 ? 29.045 32.853 5.300 1.00 64.94 118 PRO A O 1
ATOM 871 N N . GLU A 1 119 ? 27.972 34.782 5.750 1.00 68.75 119 GLU A N 1
ATOM 872 C CA . GLU A 1 119 ? 26.792 34.204 6.387 1.00 68.75 119 GLU A CA 1
ATOM 873 C C . GLU A 1 119 ? 26.090 33.244 5.410 1.00 68.75 119 GLU A C 1
ATOM 875 O O . GLU A 1 119 ? 25.383 33.657 4.490 1.00 68.75 119 GLU A O 1
ATOM 880 N N . PHE A 1 120 ? 26.319 31.940 5.575 1.00 70.44 120 PHE A N 1
ATOM 881 C CA . PHE A 1 120 ? 25.676 30.915 4.763 1.00 70.44 120 PHE A CA 1
ATOM 882 C C . PHE A 1 120 ? 24.226 30.764 5.232 1.00 70.44 120 PHE A C 1
ATOM 884 O O . PHE A 1 120 ? 23.938 30.063 6.204 1.00 70.44 120 PHE A O 1
ATOM 891 N N . ARG A 1 121 ? 23.292 31.454 4.567 1.00 75.25 121 ARG A N 1
ATOM 892 C CA . ARG A 1 121 ? 21.860 31.248 4.811 1.00 75.25 121 ARG A CA 1
ATOM 893 C C . ARG A 1 121 ? 21.423 29.931 4.193 1.00 75.25 121 ARG A C 1
ATOM 895 O O . ARG A 1 121 ? 21.429 29.772 2.975 1.00 75.25 121 ARG A O 1
ATOM 902 N N . ILE A 1 122 ? 20.997 29.011 5.051 1.00 77.50 122 ILE A N 1
ATOM 903 C CA . ILE A 1 122 ? 20.290 27.803 4.637 1.00 77.50 122 ILE A CA 1
ATOM 904 C C . ILE A 1 122 ? 18.991 28.263 3.948 1.00 77.50 122 ILE A C 1
ATOM 906 O O . ILE A 1 122 ? 18.225 29.003 4.573 1.00 77.50 122 ILE A O 1
ATOM 910 N N . PRO A 1 123 ? 18.744 27.894 2.676 1.00 73.69 123 PRO A N 1
ATOM 911 C CA . PRO A 1 123 ? 17.490 28.212 2.005 1.00 73.69 123 PRO A CA 1
ATOM 912 C C . PRO A 1 123 ? 16.317 27.690 2.831 1.00 73.69 123 PRO A C 1
ATOM 914 O O . PRO A 1 123 ? 16.381 26.571 3.344 1.00 73.69 123 PRO A O 1
ATOM 917 N N . GLU A 1 124 ? 15.244 28.473 2.952 1.00 66.44 124 GLU A N 1
ATOM 918 C CA . GLU A 1 124 ? 14.044 27.954 3.602 1.00 66.44 124 GLU A CA 1
ATOM 919 C C . GLU A 1 124 ? 13.544 26.720 2.836 1.00 66.44 124 GLU A C 1
ATOM 921 O O . GLU A 1 124 ? 13.464 26.753 1.600 1.00 66.44 124 GLU A O 1
ATOM 926 N N . PRO A 1 125 ? 13.235 25.613 3.535 1.00 62.12 125 PRO A N 1
ATOM 927 C CA . PRO A 1 125 ? 12.763 24.407 2.884 1.00 62.12 125 PRO A CA 1
ATOM 928 C C . PRO A 1 125 ? 11.484 24.722 2.112 1.00 62.12 125 PRO A C 1
ATOM 930 O O . PRO A 1 125 ? 10.524 25.279 2.646 1.00 62.12 125 PRO A O 1
ATOM 933 N N . VAL A 1 126 ? 11.471 24.361 0.829 1.00 62.53 126 VAL A N 1
ATOM 934 C CA . VAL A 1 126 ? 10.314 24.567 -0.041 1.00 62.53 126 VAL A CA 1
ATOM 935 C C . VAL A 1 126 ? 9.162 23.721 0.506 1.00 62.53 126 VAL A C 1
ATOM 937 O O . VAL A 1 126 ? 9.158 22.499 0.352 1.00 62.53 126 VAL A O 1
ATOM 940 N N . SER A 1 127 ? 8.194 24.347 1.180 1.00 60.22 127 SER A N 1
ATOM 941 C CA . SER A 1 127 ? 7.046 23.633 1.749 1.00 60.22 127 SER A CA 1
ATOM 942 C C . SER A 1 127 ? 6.158 23.086 0.625 1.00 60.22 127 SER A C 1
ATOM 944 O O . SER A 1 127 ? 5.351 23.789 0.016 1.00 60.22 127 SER A O 1
ATOM 946 N N . ARG A 1 128 ? 6.324 21.800 0.297 1.00 65.31 128 ARG A N 1
ATOM 947 C CA . ARG A 1 128 ? 5.417 21.103 -0.619 1.00 65.31 128 ARG A CA 1
ATOM 948 C C . ARG A 1 128 ? 4.119 20.818 0.123 1.00 65.31 128 ARG A C 1
ATOM 950 O O . ARG A 1 128 ? 4.127 20.176 1.169 1.00 65.31 128 ARG A O 1
ATOM 957 N N . ARG A 1 129 ? 3.000 21.306 -0.412 1.00 71.81 129 ARG A N 1
ATOM 958 C CA . ARG A 1 129 ? 1.683 21.002 0.154 1.00 71.81 129 ARG A CA 1
ATOM 959 C C . ARG A 1 129 ? 1.375 19.511 -0.038 1.00 71.81 129 ARG A C 1
ATOM 961 O O . ARG A 1 129 ? 1.672 18.994 -1.118 1.00 71.81 129 ARG A O 1
ATOM 968 N N . PRO A 1 130 ? 0.762 18.840 0.954 1.00 81.69 130 PRO A N 1
ATOM 969 C CA . PRO A 1 130 ? 0.270 17.482 0.774 1.00 81.69 130 PRO A CA 1
ATOM 970 C C . PRO A 1 130 ? -0.693 17.439 -0.414 1.00 81.69 130 PRO A C 1
ATOM 972 O O . PRO A 1 130 ? -1.603 18.263 -0.508 1.00 81.69 130 PRO A O 1
ATOM 975 N N . ASN A 1 131 ? -0.466 16.507 -1.333 1.00 87.69 131 ASN A N 1
ATOM 976 C CA . ASN A 1 131 ? -1.286 16.324 -2.533 1.00 87.69 131 ASN A CA 1
ATOM 977 C C . ASN A 1 131 ? -1.733 14.870 -2.725 1.00 87.69 131 ASN A C 1
ATOM 979 O O . ASN A 1 131 ? -2.338 14.547 -3.745 1.00 87.69 131 ASN A O 1
ATOM 983 N N . ALA A 1 132 ? -1.395 13.995 -1.780 1.00 92.38 132 ALA A N 1
ATOM 984 C CA . ALA A 1 132 ? -1.843 12.620 -1.793 1.00 92.38 132 ALA A CA 1
ATOM 985 C C . ALA A 1 132 ? -3.352 12.530 -1.561 1.00 92.38 132 ALA A C 1
ATOM 987 O O . ALA A 1 132 ? -3.906 13.197 -0.685 1.00 92.38 132 ALA A O 1
ATOM 988 N N . LYS A 1 133 ? -4.000 11.679 -2.353 1.00 94.25 133 LYS A N 1
ATOM 989 C CA . LYS A 1 133 ? -5.419 11.361 -2.258 1.00 94.25 133 LYS A CA 1
ATOM 990 C C . LYS A 1 133 ? -5.572 9.925 -1.763 1.00 94.25 133 LYS A C 1
ATOM 992 O O . LYS A 1 133 ? -4.900 9.024 -2.265 1.00 94.25 133 LYS A O 1
ATOM 997 N N . TRP A 1 134 ? -6.474 9.728 -0.806 1.00 96.50 134 TRP A N 1
ATOM 998 C CA . TRP A 1 134 ? -6.987 8.405 -0.461 1.00 96.50 134 TRP A CA 1
ATOM 999 C C . TRP A 1 134 ? -7.989 7.946 -1.524 1.00 96.50 134 TRP A C 1
ATOM 1001 O O . TRP A 1 134 ? -8.923 8.679 -1.860 1.00 96.50 134 TRP A O 1
ATOM 1011 N N . ILE A 1 135 ? -7.778 6.751 -2.063 1.00 97.88 135 ILE A N 1
ATOM 1012 C CA . ILE A 1 135 ? -8.705 6.074 -2.967 1.00 97.88 135 ILE A CA 1
ATOM 1013 C C . ILE A 1 135 ? -9.543 5.119 -2.110 1.00 97.88 135 ILE A C 1
ATOM 1015 O O . ILE A 1 135 ? -8.980 4.151 -1.594 1.00 97.88 135 ILE A O 1
ATOM 1019 N N . PRO A 1 136 ? -10.846 5.377 -1.915 1.00 96.88 136 PRO A N 1
ATOM 1020 C CA . PRO A 1 136 ? -11.687 4.569 -1.040 1.00 96.88 136 PRO A CA 1
ATOM 1021 C C . PRO A 1 136 ? -11.975 3.190 -1.639 1.00 96.88 136 PRO A C 1
ATOM 1023 O O . PRO A 1 136 ? -11.705 2.917 -2.811 1.00 96.88 136 PRO A O 1
ATOM 1026 N N . ALA A 1 137 ? -12.519 2.300 -0.813 1.00 96.81 137 ALA A N 1
ATOM 1027 C CA . ALA A 1 137 ? -12.848 0.942 -1.226 1.00 96.81 137 ALA A CA 1
ATOM 1028 C C . ALA A 1 137 ? -13.800 0.917 -2.434 1.00 96.81 137 ALA A C 1
ATOM 1030 O O . ALA A 1 137 ? -14.792 1.642 -2.478 1.00 96.81 137 ALA A O 1
ATOM 1031 N N . GLY A 1 138 ? -13.510 0.044 -3.399 1.00 95.00 138 GLY A N 1
ATOM 1032 C CA . GLY A 1 138 ? -14.327 -0.137 -4.602 1.00 95.00 138 GLY A CA 1
ATOM 1033 C C . GLY A 1 138 ? -14.074 0.884 -5.716 1.00 95.00 138 GLY A C 1
ATOM 1034 O O . GLY A 1 138 ? -14.506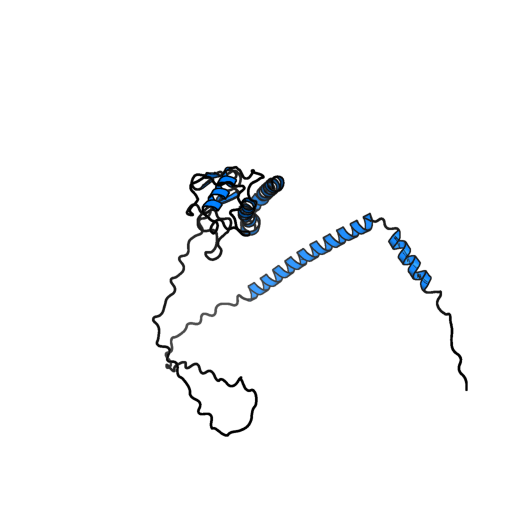 0.650 -6.844 1.00 95.00 138 GLY A O 1
ATOM 1035 N N . GLU A 1 139 ? -13.333 1.966 -5.460 1.00 96.75 139 GLU A N 1
ATOM 1036 C CA . GLU A 1 139 ? -12.881 2.863 -6.525 1.00 96.75 139 GLU A CA 1
ATOM 1037 C C . GLU A 1 139 ? -11.709 2.257 -7.307 1.00 96.75 139 GLU A C 1
ATOM 1039 O O . GLU A 1 139 ? -10.872 1.525 -6.776 1.00 96.75 139 GLU A O 1
ATOM 1044 N N . THR A 1 140 ? -11.652 2.574 -8.600 1.00 97.12 140 THR A N 1
ATOM 1045 C CA . THR A 1 140 ? -10.539 2.198 -9.479 1.00 97.12 140 THR A CA 1
ATOM 1046 C C . THR A 1 140 ? -9.666 3.417 -9.730 1.00 97.12 140 THR A C 1
ATOM 1048 O O . THR A 1 140 ? -10.175 4.505 -10.001 1.00 97.12 140 THR A O 1
ATOM 1051 N N . VAL A 1 141 ? -8.349 3.238 -9.667 1.00 97.38 141 VAL A N 1
ATOM 1052 C CA . VAL A 1 141 ? -7.372 4.295 -9.944 1.00 97.38 141 VAL A CA 1
ATOM 1053 C C . VAL A 1 141 ? -6.379 3.837 -11.002 1.00 97.38 141 VAL A C 1
ATOM 1055 O O . VAL A 1 141 ? -5.935 2.691 -11.000 1.00 97.38 141 VAL A O 1
ATOM 1058 N N . THR A 1 142 ? -6.012 4.739 -11.906 1.00 97.62 142 THR A N 1
ATOM 1059 C CA . THR A 1 142 ? -4.958 4.483 -12.890 1.00 97.62 142 THR A CA 1
ATOM 1060 C C . THR A 1 142 ? -3.635 5.047 -12.389 1.00 97.62 142 THR A C 1
ATOM 1062 O O . THR A 1 142 ? -3.536 6.238 -12.085 1.00 97.62 142 THR A O 1
ATOM 1065 N N . VAL A 1 143 ? -2.608 4.201 -12.317 1.00 96.56 143 VAL A N 1
ATOM 1066 C CA . VAL A 1 143 ? -1.237 4.584 -11.962 1.00 96.56 143 VAL A CA 1
ATOM 1067 C C . VAL A 1 143 ? -0.304 4.072 -13.052 1.00 96.56 143 VAL A C 1
ATOM 1069 O O . VAL A 1 143 ? -0.195 2.866 -13.261 1.00 96.56 143 VAL A O 1
ATOM 1072 N N . ALA A 1 144 ? 0.374 4.996 -13.739 1.00 92.69 144 ALA A N 1
ATOM 1073 C CA . ALA A 1 144 ? 1.112 4.697 -14.967 1.00 92.69 144 ALA A CA 1
ATOM 1074 C C . ALA A 1 144 ? 0.205 3.968 -15.984 1.00 92.69 144 ALA A C 1
ATOM 1076 O O . ALA A 1 144 ? -0.856 4.493 -16.319 1.00 92.69 144 ALA A O 1
ATOM 1077 N N . GLU A 1 145 ? 0.584 2.784 -16.464 1.00 94.00 145 GLU A N 1
ATOM 1078 C CA . GLU A 1 145 ? -0.233 1.944 -17.351 1.00 94.00 145 GLU A CA 1
ATOM 1079 C C . GLU A 1 145 ? -1.203 0.990 -16.629 1.00 94.00 145 GLU A C 1
ATOM 1081 O O . GLU A 1 145 ? -1.948 0.266 -17.289 1.00 94.00 145 GLU A O 1
ATOM 1086 N N . PHE A 1 146 ? -1.211 0.958 -15.294 1.00 97.12 146 PHE A N 1
ATOM 1087 C CA . PHE A 1 146 ? -1.994 -0.009 -14.527 1.00 97.12 146 PHE A CA 1
ATOM 1088 C C . PHE A 1 146 ? -3.341 0.564 -14.092 1.00 97.12 146 PHE A C 1
ATOM 1090 O O . PHE A 1 146 ? -3.406 1.620 -13.461 1.00 97.12 146 PHE A O 1
ATOM 1097 N N . SER A 1 147 ? -4.416 -0.170 -14.387 1.00 97.56 147 SER A N 1
ATOM 1098 C CA . SER A 1 147 ? -5.741 0.058 -13.808 1.00 97.56 147 SER A CA 1
ATOM 1099 C C . SER A 1 147 ? -5.869 -0.777 -12.541 1.00 97.56 147 SER A C 1
ATOM 1101 O O . SER A 1 147 ? -5.872 -2.004 -12.613 1.00 97.56 147 SER A O 1
ATOM 1103 N N . ILE A 1 148 ? -5.938 -0.120 -11.386 1.00 98.00 148 ILE A N 1
ATOM 1104 C CA . ILE A 1 148 ? -5.924 -0.768 -10.075 1.00 98.00 148 ILE A CA 1
ATOM 1105 C C . ILE A 1 148 ? -7.340 -0.742 -9.495 1.00 98.00 148 ILE A C 1
ATOM 1107 O O . ILE A 1 148 ? -7.814 0.338 -9.122 1.00 98.00 148 ILE A O 1
ATOM 1111 N N . PRO A 1 149 ? -8.029 -1.894 -9.424 1.00 97.12 149 PRO A N 1
ATOM 1112 C CA . PRO A 1 149 ? -9.361 -1.978 -8.847 1.00 97.12 149 PRO A CA 1
ATOM 1113 C C . PRO A 1 149 ? -9.319 -2.036 -7.313 1.00 97.12 149 PRO A C 1
ATOM 1115 O O . PRO A 1 149 ? -8.295 -2.325 -6.697 1.00 97.12 149 PRO A O 1
ATOM 1118 N N . GLY A 1 150 ? -10.472 -1.807 -6.685 1.00 95.06 150 GLY A N 1
ATOM 1119 C CA . GLY A 1 150 ? -10.700 -2.088 -5.263 1.00 95.06 150 GLY A CA 1
ATOM 1120 C C . GLY A 1 150 ? -10.242 -1.005 -4.283 1.00 95.06 150 GLY A C 1
ATOM 1121 O O . GLY A 1 150 ? -10.717 -1.012 -3.147 1.00 95.06 150 GLY A O 1
ATOM 1122 N N . GLY A 1 151 ? -9.391 -0.067 -4.703 1.00 96.38 151 GLY A N 1
ATOM 1123 C CA . GLY A 1 151 ? -8.955 1.070 -3.892 1.00 96.38 151 GLY A CA 1
ATOM 1124 C C . GLY A 1 151 ? -8.270 0.650 -2.590 1.00 96.38 151 GLY A C 1
ATOM 1125 O O . GLY A 1 151 ? -7.574 -0.367 -2.549 1.00 96.38 151 GLY A O 1
ATOM 1126 N N . LEU A 1 152 ? -8.484 1.430 -1.527 1.00 97.75 152 LEU A N 1
ATOM 1127 C CA . LEU A 1 152 ? -7.787 1.362 -0.235 1.00 97.75 152 LEU A CA 1
ATOM 1128 C C . LEU A 1 152 ? -6.303 1.755 -0.322 1.00 97.75 152 LEU A C 1
ATOM 1130 O O . LEU A 1 152 ? -5.433 1.095 0.242 1.00 97.75 152 LEU A O 1
ATOM 1134 N N . LEU A 1 153 ? -6.001 2.809 -1.083 1.00 97.44 153 LEU A N 1
ATOM 1135 C CA . LEU A 1 153 ? -4.632 3.188 -1.446 1.00 97.44 153 LEU A CA 1
ATOM 1136 C C . LEU A 1 153 ? -4.425 4.692 -1.294 1.00 97.44 153 LEU A C 1
ATOM 1138 O O . LEU A 1 153 ? -5.320 5.479 -1.599 1.00 97.44 153 LEU A O 1
ATOM 1142 N N . TYR A 1 154 ? -3.212 5.102 -0.935 1.00 97.25 154 TYR A N 1
ATOM 1143 C CA . TYR A 1 154 ? -2.792 6.495 -1.072 1.00 97.25 154 TYR A CA 1
ATOM 1144 C C . TYR A 1 154 ? -2.013 6.687 -2.368 1.00 97.25 154 TYR A C 1
ATOM 1146 O O . TYR A 1 154 ? -1.017 6.004 -2.607 1.00 97.25 154 TYR A O 1
ATOM 1154 N N . VAL A 1 155 ? -2.436 7.654 -3.183 1.00 97.12 155 VAL A N 1
ATOM 1155 C CA . VAL A 1 155 ? -1.775 7.998 -4.449 1.00 97.12 155 VAL A CA 1
ATOM 1156 C C . VAL A 1 155 ? -1.443 9.488 -4.477 1.00 97.12 155 VAL A C 1
ATOM 1158 O O . VAL A 1 155 ? -2.314 10.329 -4.254 1.00 97.12 155 VAL A O 1
ATOM 1161 N N . GLY A 1 156 ? -0.188 9.834 -4.761 1.00 94.19 156 GLY A N 1
ATOM 1162 C CA . GLY A 1 156 ? 0.269 11.221 -4.873 1.00 94.19 156 GLY A CA 1
ATOM 1163 C C . GLY A 1 156 ? 1.765 11.394 -4.633 1.00 94.19 156 GLY A C 1
ATOM 1164 O O . GLY A 1 156 ? 2.523 10.439 -4.659 1.00 94.19 156 GLY A O 1
ATOM 1165 N N . ASP A 1 157 ? 2.210 12.629 -4.422 1.00 88.81 157 ASP A N 1
ATOM 1166 C CA . ASP A 1 157 ? 3.641 12.950 -4.290 1.00 88.81 157 ASP A CA 1
ATOM 1167 C C . ASP A 1 157 ? 4.068 13.089 -2.824 1.00 88.81 157 ASP A C 1
ATOM 1169 O O . ASP A 1 157 ? 5.123 12.601 -2.427 1.00 88.81 157 ASP A O 1
ATOM 1173 N N . VAL A 1 158 ? 3.227 13.738 -2.011 1.00 87.50 158 VAL A N 1
ATOM 1174 C CA . VAL A 1 158 ? 3.507 14.056 -0.608 1.00 87.50 158 VAL A CA 1
ATOM 1175 C C . VAL A 1 158 ? 2.277 13.773 0.254 1.00 87.50 158 VAL A C 1
ATOM 1177 O O . VAL A 1 158 ? 1.191 14.305 -0.004 1.00 87.50 158 VAL A O 1
ATOM 1180 N N . LEU A 1 159 ? 2.474 12.976 1.307 1.00 84.06 159 LEU A N 1
ATOM 1181 C CA . LEU A 1 159 ? 1.486 12.642 2.331 1.00 84.06 159 LEU A CA 1
ATOM 1182 C C . LEU A 1 159 ? 2.108 12.884 3.715 1.00 84.06 159 LEU A C 1
ATOM 1184 O O . LEU A 1 159 ? 2.866 12.060 4.209 1.00 84.06 159 LEU A O 1
ATOM 1188 N N . GLY A 1 160 ? 1.809 14.034 4.328 1.00 75.12 160 GLY A N 1
ATOM 1189 C CA . GLY A 1 160 ? 2.367 14.429 5.629 1.00 75.12 160 GLY A CA 1
ATOM 1190 C C . GLY A 1 160 ? 3.525 15.431 5.544 1.00 75.12 160 GLY A C 1
ATOM 1191 O O . GLY A 1 160 ? 3.608 16.215 4.599 1.00 75.12 160 GLY A O 1
ATOM 1192 N N . SER A 1 161 ? 4.371 15.454 6.581 1.00 66.31 161 SER A N 1
ATOM 1193 C CA . SER A 1 161 ? 5.538 16.347 6.666 1.00 66.31 161 SER A CA 1
ATOM 1194 C C . SER A 1 161 ? 6.699 15.831 5.813 1.00 66.31 161 SER A C 1
ATOM 1196 O O . SER A 1 161 ? 6.845 14.626 5.634 1.00 66.31 161 SER A O 1
ATOM 1198 N N . TYR A 1 162 ? 7.550 16.740 5.335 1.00 60.16 162 TYR A N 1
ATOM 1199 C CA . TYR A 1 162 ? 8.666 16.446 4.428 1.00 60.16 162 TYR A CA 1
ATOM 1200 C C . TYR A 1 162 ? 9.643 15.377 4.956 1.00 60.16 162 TYR A C 1
ATOM 1202 O O . TYR A 1 162 ? 10.103 14.547 4.178 1.00 60.16 162 TYR A O 1
ATOM 1210 N N . ASP A 1 163 ? 9.916 15.359 6.266 1.00 57.66 163 ASP A N 1
ATOM 1211 C CA . ASP A 1 163 ? 10.912 14.455 6.870 1.00 57.66 163 ASP A CA 1
ATOM 1212 C C . ASP A 1 163 ? 10.425 13.009 7.052 1.00 57.66 163 ASP A C 1
ATOM 1214 O O . ASP A 1 163 ? 11.231 12.102 7.251 1.00 57.66 163 ASP A O 1
ATOM 1218 N N . ALA A 1 164 ? 9.112 12.774 6.988 1.00 66.12 164 ALA A N 1
ATOM 1219 C CA . ALA A 1 164 ? 8.524 11.451 7.158 1.00 66.12 164 ALA A CA 1
ATOM 1220 C C . ALA A 1 164 ? 7.980 10.969 5.814 1.00 66.12 164 ALA A C 1
ATOM 1222 O O . ALA A 1 164 ? 6.839 11.244 5.444 1.00 66.12 164 ALA A O 1
ATOM 1223 N N . GLN A 1 165 ? 8.814 10.252 5.066 1.00 80.81 165 GLN A N 1
ATOM 1224 C CA . GLN A 1 165 ? 8.378 9.601 3.842 1.00 80.81 165 GLN A CA 1
ATOM 1225 C C . GLN A 1 165 ? 7.400 8.472 4.169 1.00 80.81 165 GLN A C 1
ATOM 1227 O O . GLN A 1 165 ? 7.793 7.448 4.719 1.00 80.81 165 GLN A O 1
ATOM 1232 N N . GLU A 1 166 ? 6.135 8.662 3.804 1.00 90.56 166 GLU A N 1
ATOM 1233 C CA . GLU A 1 166 ? 5.087 7.659 3.977 1.00 90.56 166 GLU A CA 1
ATOM 1234 C C . GLU A 1 166 ? 5.365 6.421 3.096 1.00 90.56 166 GLU A C 1
ATOM 1236 O O . GLU A 1 166 ? 5.324 6.543 1.867 1.00 90.56 166 GLU A O 1
ATOM 1241 N N . PRO A 1 167 ? 5.639 5.235 3.679 1.00 93.25 167 PRO A N 1
ATOM 1242 C CA . PRO A 1 167 ? 6.026 4.047 2.916 1.00 93.25 167 PRO A CA 1
ATOM 1243 C C . PRO A 1 167 ? 4.955 3.565 1.935 1.00 93.25 167 PRO A C 1
ATOM 1245 O O . PRO A 1 167 ? 5.291 3.073 0.857 1.00 93.25 167 PRO A O 1
ATOM 1248 N N . SER A 1 168 ? 3.680 3.729 2.301 1.00 93.88 168 SER A N 1
ATOM 1249 C CA . SER A 1 168 ? 2.524 3.271 1.524 1.00 93.88 168 SER A CA 1
ATOM 1250 C C . SER A 1 168 ? 2.155 4.169 0.340 1.00 93.88 168 SER A C 1
ATOM 1252 O O . SER A 1 168 ? 1.318 3.791 -0.483 1.00 93.88 168 SER A O 1
ATOM 1254 N N . LEU A 1 169 ? 2.748 5.365 0.241 1.00 96.06 169 LEU A N 1
ATOM 1255 C CA . LEU A 1 169 ? 2.357 6.355 -0.754 1.00 96.06 169 LEU A CA 1
ATOM 1256 C C . LEU A 1 169 ? 2.822 5.949 -2.155 1.00 96.06 169 LEU A C 1
ATOM 1258 O O . LEU A 1 169 ? 4.004 6.041 -2.499 1.00 96.06 169 LEU A O 1
ATOM 1262 N N . ILE A 1 170 ? 1.862 5.593 -3.004 1.00 97.56 170 ILE A N 1
ATOM 1263 C CA . ILE A 1 170 ? 2.106 5.324 -4.416 1.00 97.56 170 ILE A CA 1
ATOM 1264 C C . ILE A 1 170 ? 2.328 6.657 -5.123 1.00 97.56 170 ILE A C 1
ATOM 1266 O O . ILE A 1 170 ? 1.391 7.425 -5.340 1.00 97.56 170 ILE A O 1
ATOM 1270 N N . ASN A 1 171 ? 3.576 6.927 -5.502 1.00 95.69 171 ASN A N 1
ATOM 1271 C CA . ASN A 1 171 ? 3.943 8.128 -6.243 1.00 95.69 171 ASN A CA 1
ATOM 1272 C C . ASN A 1 171 ? 4.023 7.861 -7.754 1.00 95.69 171 ASN A C 1
ATOM 1274 O O . ASN A 1 171 ? 4.992 7.240 -8.203 1.00 95.69 171 ASN A O 1
ATOM 1278 N N . PRO A 1 172 ? 3.067 8.368 -8.565 1.00 95.50 172 PRO A N 1
ATOM 1279 C CA . PRO A 1 172 ? 3.044 8.126 -10.010 1.00 95.50 172 PRO A CA 1
ATOM 1280 C C . PRO A 1 172 ? 4.218 8.756 -10.769 1.00 95.50 172 PRO A C 1
ATOM 1282 O O . PRO A 1 172 ? 4.447 8.424 -11.926 1.00 95.50 172 PRO A O 1
ATOM 1285 N N . LYS A 1 173 ? 4.960 9.684 -10.148 1.00 94.62 173 LYS A N 1
ATOM 1286 C CA . LYS A 1 173 ? 6.133 10.326 -10.764 1.00 94.62 173 LYS A CA 1
ATOM 1287 C C . LYS A 1 173 ? 7.380 9.445 -10.716 1.00 94.62 173 LYS A C 1
ATOM 1289 O O . LYS A 1 173 ? 8.371 9.751 -11.378 1.00 94.62 173 LYS A O 1
ATOM 1294 N N . LEU A 1 174 ? 7.371 8.390 -9.901 1.00 95.38 174 LEU A N 1
ATOM 1295 C CA . LEU A 1 174 ? 8.505 7.488 -9.771 1.00 95.38 174 LEU A CA 1
ATOM 1296 C C . LEU A 1 174 ? 8.555 6.503 -10.936 1.00 95.38 174 LEU A C 1
ATOM 1298 O O . LEU A 1 174 ? 7.538 6.011 -11.415 1.00 95.38 174 LEU A O 1
ATOM 1302 N N . ARG A 1 175 ? 9.775 6.201 -11.384 1.00 96.75 175 ARG A N 1
ATOM 1303 C CA . ARG A 1 175 ? 10.004 5.303 -12.520 1.00 96.75 175 ARG A CA 1
ATOM 1304 C C . ARG A 1 175 ? 9.602 3.873 -12.169 1.00 96.75 175 ARG A C 1
ATOM 1306 O O . ARG A 1 175 ? 9.938 3.389 -11.091 1.00 96.75 175 ARG A O 1
ATOM 1313 N N . ILE A 1 176 ? 8.980 3.191 -13.117 1.00 97.69 176 ILE A N 1
ATOM 1314 C CA . ILE A 1 176 ? 8.695 1.757 -13.055 1.00 97.69 176 ILE A CA 1
ATOM 1315 C C . ILE A 1 176 ? 9.417 1.045 -14.201 1.00 97.69 176 ILE A C 1
ATOM 1317 O O . ILE A 1 176 ? 9.727 1.664 -15.226 1.00 97.69 176 ILE A O 1
ATOM 1321 N N . ALA A 1 177 ? 9.734 -0.234 -14.016 1.00 96.94 177 ALA A N 1
ATOM 1322 C CA . ALA A 1 177 ? 10.303 -1.057 -15.079 1.00 96.94 177 ALA A CA 1
ATOM 1323 C C . ALA A 1 177 ? 9.316 -1.188 -16.252 1.00 96.94 177 ALA A C 1
ATOM 1325 O O . ALA A 1 177 ? 8.102 -1.126 -16.062 1.00 96.94 177 ALA A O 1
ATOM 1326 N N . LYS A 1 178 ? 9.839 -1.364 -17.472 1.00 94.81 178 LYS A N 1
ATOM 1327 C CA . LYS A 1 178 ? 9.023 -1.490 -18.696 1.00 94.81 178 LYS A CA 1
ATOM 1328 C C . LYS A 1 178 ? 8.585 -2.927 -18.977 1.00 94.81 178 LYS A C 1
ATOM 1330 O O . LYS A 1 178 ? 7.510 -3.149 -19.520 1.00 94.81 178 LYS A O 1
ATOM 1335 N N . SER A 1 179 ? 9.451 -3.888 -18.670 1.00 94.06 179 SER A N 1
ATOM 1336 C CA . SER A 1 179 ? 9.203 -5.313 -18.872 1.00 94.06 179 SER A CA 1
ATOM 1337 C C . SER A 1 179 ? 8.349 -5.868 -17.746 1.00 94.06 179 SER A C 1
ATOM 1339 O O . SER A 1 179 ? 8.478 -5.421 -16.611 1.00 94.06 179 SER A O 1
ATOM 1341 N N . HIS A 1 180 ? 7.521 -6.865 -18.060 1.00 94.25 180 HIS A N 1
ATOM 1342 C CA . HIS A 1 180 ? 6.824 -7.670 -17.059 1.00 94.25 180 HIS A CA 1
ATOM 1343 C C . HIS A 1 180 ? 7.792 -8.153 -15.967 1.00 94.25 180 HIS A C 1
ATOM 1345 O O . HIS A 1 180 ? 8.941 -8.484 -16.261 1.00 94.25 180 HIS A O 1
ATOM 1351 N N . VAL A 1 181 ? 7.310 -8.177 -14.727 1.00 96.00 181 VAL A N 1
ATOM 1352 C CA . VAL A 1 181 ? 8.047 -8.667 -13.554 1.00 96.00 181 VAL A CA 1
ATOM 1353 C C . VAL A 1 181 ? 7.250 -9.811 -12.953 1.00 96.00 181 VAL A C 1
ATOM 1355 O O . VAL A 1 181 ? 6.041 -9.663 -12.777 1.00 96.00 181 VAL A O 1
ATOM 1358 N N . ASP A 1 182 ? 7.927 -10.918 -12.664 1.00 96.19 182 ASP A N 1
ATOM 1359 C CA . ASP A 1 182 ? 7.349 -12.031 -11.922 1.00 96.19 182 ASP A CA 1
ATOM 1360 C C . ASP A 1 182 ? 7.052 -11.587 -10.483 1.00 96.19 182 ASP A C 1
ATOM 1362 O O . ASP A 1 182 ? 7.940 -11.145 -9.755 1.00 96.19 182 ASP A O 1
ATOM 1366 N N . VAL A 1 183 ? 5.782 -11.653 -10.084 1.00 95.19 183 VAL A N 1
ATOM 1367 C CA . VAL A 1 183 ? 5.338 -11.228 -8.751 1.00 95.19 183 VAL A CA 1
ATOM 1368 C C . VAL A 1 183 ? 5.734 -12.221 -7.656 1.00 95.19 183 VAL A C 1
ATOM 1370 O O . VAL A 1 183 ? 5.655 -11.871 -6.485 1.00 95.19 183 VAL A O 1
ATOM 1373 N N . GLN A 1 184 ? 6.197 -13.422 -8.001 1.00 96.38 184 GLN A N 1
ATOM 1374 C CA . GLN A 1 184 ? 6.732 -14.389 -7.035 1.00 96.38 184 GLN A CA 1
ATOM 1375 C C . GLN A 1 184 ? 8.186 -14.068 -6.652 1.00 96.38 184 GLN A C 1
ATOM 1377 O O . GLN A 1 184 ? 8.696 -14.531 -5.631 1.00 96.38 184 GLN A O 1
ATOM 1382 N N . GLU A 1 185 ? 8.876 -13.258 -7.462 1.00 95.50 185 GLU A N 1
ATOM 1383 C CA . GLU A 1 185 ? 10.260 -12.884 -7.204 1.00 95.50 185 GLU A CA 1
ATOM 1384 C C . GLU A 1 185 ? 10.362 -11.920 -6.014 1.00 95.50 185 GLU A C 1
ATOM 1386 O O . GLU A 1 185 ? 9.730 -10.858 -5.959 1.00 95.50 185 GLU A O 1
ATOM 1391 N N . ARG A 1 186 ? 11.240 -12.260 -5.066 1.00 95.06 186 ARG A N 1
ATOM 1392 C CA . ARG A 1 186 ? 11.526 -11.428 -3.897 1.00 95.06 186 ARG A CA 1
ATOM 1393 C C . ARG A 1 186 ? 12.401 -10.230 -4.269 1.00 95.06 186 ARG A C 1
ATOM 1395 O O . ARG A 1 186 ? 13.623 -10.262 -4.128 1.00 95.06 186 ARG A O 1
ATOM 1402 N N . LEU A 1 187 ? 11.759 -9.145 -4.690 1.00 94.00 187 LEU A N 1
ATOM 1403 C CA . LEU A 1 187 ? 12.425 -7.898 -5.085 1.00 94.00 187 LEU A CA 1
ATOM 1404 C C . LEU A 1 187 ? 12.496 -6.842 -3.970 1.00 94.00 187 LEU A C 1
ATOM 1406 O O . LEU A 1 187 ? 13.200 -5.839 -4.107 1.00 94.00 187 LEU A O 1
ATOM 1410 N N . MET A 1 188 ? 11.756 -7.027 -2.874 1.00 92.25 188 MET A N 1
ATOM 1411 C CA . MET A 1 188 ? 11.654 -6.031 -1.806 1.00 92.25 188 MET A CA 1
ATOM 1412 C C . MET A 1 188 ? 12.574 -6.323 -0.614 1.00 92.25 188 MET A C 1
ATOM 1414 O O . MET A 1 188 ? 12.778 -7.480 -0.234 1.00 92.25 188 MET A O 1
ATOM 1418 N N . PRO A 1 189 ? 13.102 -5.268 0.038 1.00 91.44 189 PRO A N 1
ATOM 1419 C CA . PRO A 1 189 ? 13.755 -5.406 1.331 1.00 91.44 189 PRO A CA 1
ATOM 1420 C C . PRO A 1 189 ? 12.726 -5.750 2.418 1.00 91.44 189 PRO A C 1
ATOM 1422 O O . PRO A 1 189 ? 11.523 -5.622 2.218 1.00 91.44 189 PRO A O 1
ATOM 1425 N N . TYR A 1 190 ? 13.205 -6.134 3.604 1.00 86.31 190 TYR A N 1
ATOM 1426 C CA . TYR A 1 190 ? 12.341 -6.504 4.734 1.00 86.31 190 TYR A CA 1
ATOM 1427 C C . TYR A 1 190 ? 11.378 -5.379 5.178 1.00 86.31 190 TYR A C 1
ATOM 1429 O O . TYR A 1 190 ? 10.249 -5.663 5.555 1.00 86.31 190 TYR A O 1
ATOM 1437 N N . TRP A 1 191 ? 11.794 -4.111 5.072 1.00 90.19 191 TRP A N 1
ATOM 1438 C CA . TRP A 1 191 ? 10.957 -2.929 5.331 1.00 90.19 191 TRP A CA 1
ATOM 1439 C C . TRP A 1 191 ? 10.847 -2.072 4.061 1.00 90.19 191 TRP A C 1
ATOM 1441 O O . TRP A 1 191 ? 11.616 -1.118 3.899 1.00 90.19 191 TRP A O 1
ATOM 1451 N N . PRO A 1 192 ? 9.962 -2.423 3.112 1.00 93.44 192 PRO A N 1
ATOM 1452 C CA . PRO A 1 192 ? 9.858 -1.694 1.855 1.00 93.44 192 PRO A CA 1
ATOM 1453 C C . PRO A 1 192 ? 9.199 -0.324 2.046 1.00 93.44 192 PRO A C 1
ATOM 1455 O O . PRO A 1 192 ? 8.337 -0.134 2.892 1.00 93.44 192 PRO A O 1
ATOM 1458 N N . SER A 1 193 ? 9.571 0.635 1.206 1.00 94.56 193 SER A N 1
ATOM 1459 C CA . SER A 1 193 ? 8.811 1.866 0.981 1.00 94.56 193 SER A CA 1
ATOM 1460 C C . SER A 1 193 ? 8.647 2.015 -0.519 1.00 94.56 193 SER A C 1
ATOM 1462 O O . SER A 1 193 ? 9.629 1.871 -1.249 1.00 94.56 193 SER A O 1
ATOM 1464 N N . TYR A 1 194 ? 7.438 2.323 -0.996 1.00 96.31 194 TYR A N 1
ATOM 1465 C CA . TYR A 1 194 ? 7.173 2.468 -2.432 1.00 96.31 194 TYR A CA 1
ATOM 1466 C C . TYR A 1 194 ? 8.161 3.442 -3.095 1.00 96.31 194 TYR A C 1
ATOM 1468 O O . TYR A 1 194 ? 8.584 3.267 -4.243 1.00 96.31 194 TYR A O 1
ATOM 1476 N N . HIS A 1 195 ? 8.586 4.458 -2.345 1.00 94.25 195 HIS A N 1
ATOM 1477 C CA . HIS A 1 195 ? 9.559 5.415 -2.828 1.00 94.25 195 HIS A CA 1
ATOM 1478 C C . HIS A 1 195 ? 10.971 4.840 -2.983 1.00 94.25 195 HIS A C 1
ATOM 1480 O O . HIS A 1 195 ? 11.626 5.130 -3.985 1.00 94.25 195 HIS A O 1
ATOM 1486 N N . SER A 1 196 ? 11.450 4.037 -2.031 1.00 93.50 196 SER A N 1
ATOM 1487 C CA . SER A 1 196 ? 12.839 3.556 -2.002 1.00 93.50 196 SER A CA 1
ATOM 1488 C C . SER A 1 196 ? 13.068 2.246 -2.757 1.00 93.50 196 SER A C 1
ATOM 1490 O O . SER A 1 196 ? 14.203 1.968 -3.139 1.00 93.50 196 SER A O 1
ATOM 1492 N N . ILE A 1 197 ? 12.020 1.453 -3.001 1.00 96.38 197 ILE A N 1
ATOM 1493 C CA . ILE A 1 197 ? 12.130 0.199 -3.758 1.00 96.38 197 ILE A CA 1
ATOM 1494 C C . ILE A 1 197 ? 12.493 0.445 -5.232 1.00 96.38 197 ILE A C 1
ATOM 1496 O O . ILE A 1 197 ? 12.254 1.526 -5.787 1.00 96.38 197 ILE A O 1
ATOM 1500 N N . SER A 1 198 ? 13.085 -0.568 -5.871 1.00 97.06 198 SER A N 1
ATOM 1501 C CA . SER A 1 198 ? 13.545 -0.476 -7.258 1.00 97.06 198 SER A CA 1
ATOM 1502 C C . SER A 1 198 ? 12.381 -0.293 -8.249 1.00 97.06 198 SER A C 1
ATOM 1504 O O . SER A 1 198 ? 11.237 -0.639 -7.939 1.00 97.06 198 SER A O 1
ATOM 1506 N N . PRO A 1 199 ? 12.631 0.237 -9.462 1.00 97.75 199 PRO A N 1
ATOM 1507 C CA . PRO A 1 199 ? 11.610 0.323 -10.508 1.00 97.75 199 PRO A CA 1
ATOM 1508 C C . PRO A 1 199 ? 10.934 -1.019 -10.838 1.00 97.75 199 PRO A C 1
ATOM 1510 O O . PRO A 1 199 ? 9.749 -1.031 -11.177 1.00 97.75 199 PRO A O 1
ATOM 1513 N N . GLU A 1 200 ? 11.661 -2.131 -10.736 1.00 97.75 200 GLU A N 1
ATOM 1514 C CA . GLU A 1 200 ? 11.169 -3.499 -10.930 1.00 97.75 200 GLU A CA 1
ATOM 1515 C C . GLU A 1 200 ? 10.199 -3.883 -9.813 1.00 97.75 200 GLU A C 1
ATOM 1517 O O . GLU A 1 200 ? 9.070 -4.277 -10.097 1.00 97.75 200 GLU A O 1
ATOM 1522 N N . ALA A 1 201 ? 10.581 -3.658 -8.552 1.00 97.44 201 ALA A N 1
ATOM 1523 C CA . ALA A 1 201 ? 9.722 -3.907 -7.397 1.00 97.44 201 ALA A CA 1
ATOM 1524 C C . ALA A 1 201 ? 8.446 -3.047 -7.431 1.00 97.44 201 ALA A C 1
ATOM 1526 O O . ALA A 1 201 ? 7.357 -3.549 -7.156 1.00 97.44 201 ALA A O 1
ATOM 1527 N N . ARG A 1 202 ? 8.535 -1.766 -7.832 1.00 98.00 202 ARG A N 1
ATOM 1528 C CA . ARG A 1 202 ? 7.340 -0.919 -8.028 1.00 98.00 202 ARG A CA 1
ATOM 1529 C C . ARG A 1 202 ? 6.418 -1.501 -9.091 1.00 98.00 202 ARG A C 1
ATOM 1531 O O . ARG A 1 202 ? 5.209 -1.521 -8.893 1.00 98.00 202 ARG A O 1
ATOM 1538 N N . ARG A 1 203 ? 6.969 -1.982 -10.211 1.00 97.94 203 ARG A N 1
ATOM 1539 C CA . ARG A 1 203 ? 6.164 -2.620 -11.258 1.00 97.94 203 ARG A CA 1
ATOM 1540 C C . ARG A 1 203 ? 5.505 -3.902 -10.749 1.00 97.94 203 ARG A C 1
ATOM 1542 O O . ARG A 1 203 ? 4.314 -4.077 -10.974 1.00 97.94 203 ARG A O 1
ATOM 1549 N N . GLY A 1 204 ? 6.250 -4.770 -10.064 1.00 97.81 204 GLY A N 1
ATOM 1550 C CA . GLY A 1 204 ? 5.722 -5.972 -9.410 1.00 97.81 204 GLY A CA 1
ATOM 1551 C C . GLY A 1 204 ? 4.542 -5.646 -8.497 1.00 97.81 204 GLY A C 1
ATOM 1552 O O . GLY A 1 204 ? 3.462 -6.209 -8.654 1.00 97.81 204 GLY A O 1
ATOM 1553 N N . TYR A 1 205 ? 4.698 -4.625 -7.653 1.00 98.25 205 TYR A N 1
ATOM 1554 C CA . TYR A 1 205 ? 3.641 -4.162 -6.760 1.00 98.25 205 TYR A CA 1
ATOM 1555 C C . TYR A 1 205 ? 2.401 -3.662 -7.513 1.00 98.25 205 TYR A C 1
ATOM 1557 O O . TYR A 1 205 ? 1.283 -4.046 -7.181 1.00 98.25 205 TYR A O 1
ATOM 1565 N N . LEU A 1 206 ? 2.573 -2.848 -8.562 1.00 98.19 206 LEU A N 1
ATOM 1566 C CA . LEU A 1 206 ? 1.446 -2.369 -9.373 1.00 98.19 206 LEU A CA 1
ATOM 1567 C C . LEU A 1 206 ? 0.761 -3.502 -10.156 1.00 98.19 206 LEU A C 1
ATOM 1569 O O . LEU A 1 206 ? -0.458 -3.466 -10.301 1.00 98.19 206 LEU A O 1
ATOM 1573 N N . GLN A 1 207 ? 1.504 -4.516 -10.619 1.00 98.00 207 GLN A N 1
ATOM 1574 C CA . GLN A 1 207 ? 0.938 -5.719 -11.247 1.00 98.00 207 GLN A CA 1
ATOM 1575 C C . GLN A 1 207 ? 0.101 -6.521 -10.249 1.00 98.00 207 GLN A C 1
ATOM 1577 O O . GLN A 1 207 ? -1.031 -6.879 -10.561 1.00 98.00 207 GLN A O 1
ATOM 1582 N N . TRP A 1 208 ? 0.613 -6.739 -9.036 1.00 98.25 208 TRP A N 1
ATOM 1583 C CA . TRP A 1 208 ? -0.116 -7.420 -7.966 1.00 98.25 208 TRP A CA 1
ATOM 1584 C C . TRP A 1 208 ? -1.394 -6.665 -7.556 1.00 98.25 208 TRP A C 1
ATOM 1586 O O . TRP A 1 208 ? -2.464 -7.263 -7.418 1.00 98.25 208 TRP A O 1
ATOM 1596 N N . LEU A 1 209 ? -1.316 -5.333 -7.441 1.00 98.31 209 LEU A N 1
ATOM 1597 C CA . LEU A 1 209 ? -2.477 -4.476 -7.187 1.00 98.31 209 LEU A CA 1
ATOM 1598 C C . LEU A 1 209 ? -3.504 -4.545 -8.327 1.00 98.31 209 LEU A C 1
ATOM 1600 O O . LEU A 1 209 ? -4.695 -4.717 -8.069 1.00 98.31 209 LEU A O 1
ATOM 1604 N N . ALA A 1 210 ? -3.059 -4.441 -9.582 1.00 97.81 210 ALA A N 1
ATOM 1605 C CA . ALA A 1 210 ? -3.923 -4.533 -10.761 1.00 97.81 210 ALA A CA 1
ATOM 1606 C C . ALA A 1 210 ? -4.563 -5.924 -10.915 1.00 97.81 210 ALA A C 1
ATOM 1608 O O . ALA A 1 210 ? -5.699 -6.027 -11.372 1.00 97.81 210 ALA A O 1
ATOM 1609 N N . GLY A 1 211 ? -3.869 -6.978 -10.474 1.00 96.38 211 GLY A N 1
ATOM 1610 C CA . GLY A 1 211 ? -4.383 -8.346 -10.389 1.00 96.38 211 GLY A CA 1
ATOM 1611 C C . GLY A 1 211 ? -5.454 -8.551 -9.312 1.00 96.38 211 GLY A C 1
ATOM 1612 O O . GLY A 1 211 ? -6.027 -9.629 -9.222 1.00 96.38 211 GLY A O 1
ATOM 1613 N N . GLY A 1 212 ? -5.763 -7.531 -8.504 1.00 96.62 212 GLY A N 1
ATOM 1614 C CA . GLY A 1 212 ? -6.790 -7.612 -7.467 1.00 96.62 212 GLY A CA 1
ATOM 1615 C C . GLY A 1 212 ? -6.299 -8.211 -6.150 1.00 96.62 212 GLY A C 1
ATOM 1616 O O . GLY A 1 212 ? -7.126 -8.569 -5.309 1.00 96.62 212 GLY A O 1
ATOM 1617 N N . ARG A 1 213 ? -4.975 -8.282 -5.933 1.00 97.06 213 ARG A N 1
ATOM 1618 C CA . ARG A 1 213 ? -4.373 -8.708 -4.657 1.00 97.06 213 ARG A CA 1
ATOM 1619 C C . ARG A 1 213 ? -4.845 -10.110 -4.239 1.00 97.06 213 ARG A C 1
ATOM 1621 O O . ARG A 1 213 ? -5.389 -10.287 -3.142 1.00 97.06 213 ARG A O 1
ATOM 1628 N N . ASN A 1 214 ? -4.767 -11.074 -5.155 1.00 96.81 214 ASN A N 1
ATOM 1629 C CA . ASN A 1 214 ? -5.330 -12.418 -4.983 1.00 96.81 214 ASN A CA 1
ATOM 1630 C C . ASN A 1 214 ? -4.419 -13.563 -5.461 1.00 96.81 214 ASN A C 1
ATOM 1632 O O . ASN A 1 214 ? -4.888 -14.695 -5.508 1.00 96.81 214 ASN A O 1
ATOM 1636 N N . ASP A 1 215 ? -3.166 -13.279 -5.817 1.00 96.62 215 ASP A N 1
ATOM 1637 C CA . ASP A 1 215 ? -2.194 -14.287 -6.251 1.00 96.62 215 ASP A CA 1
ATOM 1638 C C . ASP A 1 215 ? -1.492 -14.909 -5.029 1.00 96.62 215 ASP A C 1
ATOM 1640 O O . ASP A 1 215 ? -0.676 -14.211 -4.423 1.00 96.62 215 ASP A O 1
ATOM 1644 N N . PRO A 1 216 ? -1.777 -16.170 -4.645 1.00 96.38 216 PRO A N 1
ATOM 1645 C CA . PRO A 1 216 ? -1.231 -16.784 -3.429 1.00 96.38 216 PRO A CA 1
ATOM 1646 C C . PRO A 1 216 ? 0.295 -16.931 -3.433 1.00 96.38 216 PRO A C 1
ATOM 1648 O O . PRO A 1 216 ? 0.901 -17.000 -2.369 1.00 96.38 216 PRO A O 1
ATOM 1651 N N . GLU A 1 217 ? 0.918 -16.953 -4.613 1.00 96.69 217 GLU A N 1
ATOM 1652 C CA . GLU A 1 217 ? 2.363 -17.155 -4.761 1.00 96.69 217 GLU A CA 1
ATOM 1653 C C . GLU A 1 217 ? 3.141 -15.829 -4.802 1.00 96.69 217 GLU A C 1
ATOM 1655 O O . GLU A 1 217 ? 4.370 -15.826 -4.863 1.00 96.69 217 GLU A O 1
ATOM 1660 N N . ALA A 1 218 ? 2.448 -14.685 -4.784 1.00 97.00 218 ALA A N 1
ATOM 1661 C CA . ALA A 1 218 ? 3.097 -13.381 -4.811 1.00 97.00 218 ALA A CA 1
ATOM 1662 C C . ALA A 1 218 ? 3.974 -13.145 -3.568 1.00 97.00 218 ALA A C 1
ATOM 1664 O O . ALA A 1 218 ? 3.611 -13.517 -2.449 1.00 97.00 218 ALA A O 1
ATOM 1665 N N . ASP A 1 219 ? 5.102 -12.448 -3.745 1.00 96.25 219 ASP A N 1
ATOM 1666 C CA . ASP A 1 219 ? 6.001 -12.111 -2.641 1.00 96.25 219 ASP A CA 1
ATOM 1667 C C . ASP A 1 219 ? 5.255 -11.338 -1.541 1.00 96.25 219 ASP A C 1
ATOM 1669 O O . ASP A 1 219 ? 4.620 -10.301 -1.773 1.00 96.25 219 ASP A O 1
ATOM 1673 N N . THR A 1 220 ? 5.369 -11.826 -0.304 1.00 95.25 220 THR A N 1
ATOM 1674 C CA . THR A 1 220 ? 4.635 -11.288 0.850 1.00 95.25 220 THR A CA 1
ATOM 1675 C C . THR A 1 220 ? 4.959 -9.816 1.120 1.00 95.25 220 THR A C 1
ATOM 1677 O O . THR A 1 220 ? 4.152 -9.105 1.722 1.00 95.25 220 THR A O 1
ATOM 1680 N N . GLY A 1 221 ? 6.109 -9.306 0.662 1.00 95.81 221 GLY A N 1
ATOM 1681 C CA . GLY A 1 221 ? 6.448 -7.896 0.811 1.00 95.81 221 GLY A CA 1
ATOM 1682 C C . GLY A 1 221 ? 5.437 -6.959 0.137 1.00 95.81 221 GLY A C 1
ATOM 1683 O O . GLY A 1 221 ? 5.268 -5.835 0.611 1.00 95.81 221 GLY A O 1
ATOM 1684 N N . TYR A 1 222 ? 4.702 -7.410 -0.891 1.00 97.19 222 TYR A N 1
ATOM 1685 C CA . TYR A 1 222 ? 3.666 -6.602 -1.546 1.00 97.19 222 TYR A CA 1
ATOM 1686 C C . TYR A 1 222 ? 2.465 -6.427 -0.616 1.00 97.19 222 TYR A C 1
ATOM 1688 O O . TYR A 1 222 ? 1.929 -5.326 -0.487 1.00 97.19 222 TYR A O 1
ATOM 1696 N N . VAL A 1 223 ? 2.102 -7.497 0.096 1.00 96.88 223 VAL A N 1
ATOM 1697 C CA . VAL A 1 223 ? 1.033 -7.498 1.099 1.00 96.88 223 VAL A CA 1
ATOM 1698 C C . VAL A 1 223 ? 1.396 -6.570 2.261 1.00 96.88 223 VAL A C 1
ATOM 1700 O O . VAL A 1 223 ? 0.591 -5.722 2.643 1.00 96.88 223 VAL A O 1
ATOM 1703 N N . PHE A 1 224 ? 2.631 -6.653 2.771 1.00 96.00 224 PHE A N 1
ATOM 1704 C CA . PHE A 1 224 ? 3.112 -5.762 3.835 1.00 96.00 224 PHE A CA 1
ATOM 1705 C C . PHE A 1 224 ? 3.138 -4.292 3.406 1.00 96.00 224 PHE A C 1
ATOM 1707 O O . PHE A 1 224 ? 2.686 -3.425 4.153 1.00 96.00 224 PHE A O 1
ATOM 1714 N N . LEU A 1 225 ? 3.615 -4.000 2.193 1.00 97.38 225 LEU A N 1
ATOM 1715 C CA . LEU A 1 225 ? 3.626 -2.636 1.666 1.00 97.38 225 LEU A CA 1
ATOM 1716 C C . LEU A 1 225 ? 2.206 -2.057 1.554 1.00 97.38 225 LEU A C 1
ATOM 1718 O O . LEU A 1 225 ? 1.992 -0.880 1.849 1.00 97.38 225 LEU A O 1
ATOM 1722 N N . PHE A 1 226 ? 1.232 -2.884 1.170 1.00 97.94 226 PHE A N 1
ATOM 1723 C CA . PHE A 1 226 ? -0.179 -2.507 1.138 1.00 97.94 226 PHE A CA 1
ATOM 1724 C C . PHE A 1 226 ? -0.750 -2.259 2.543 1.00 97.94 226 PHE A C 1
ATOM 1726 O O . PHE A 1 226 ? -1.456 -1.268 2.757 1.00 97.94 226 PHE A O 1
ATOM 1733 N N . PHE A 1 227 ? -0.397 -3.095 3.523 1.00 97.50 227 PHE A N 1
ATOM 1734 C CA . PHE A 1 227 ? -0.838 -2.937 4.911 1.00 97.50 227 PHE A CA 1
ATOM 1735 C C . PHE A 1 227 ? -0.413 -1.616 5.542 1.00 97.50 227 PHE A C 1
ATOM 1737 O O . PHE A 1 227 ? -1.212 -1.047 6.279 1.00 97.50 227 PHE A O 1
ATOM 1744 N N . TYR A 1 228 ? 0.743 -1.051 5.191 1.00 96.56 228 TYR A N 1
ATOM 1745 C CA . TYR A 1 228 ? 1.134 0.271 5.697 1.00 96.56 228 TYR A CA 1
ATOM 1746 C C . TYR A 1 228 ? 0.086 1.356 5.401 1.00 96.56 228 TYR A C 1
ATOM 1748 O O . TYR A 1 228 ? -0.173 2.222 6.238 1.00 96.56 228 TYR A O 1
ATOM 1756 N N . GLY A 1 229 ? -0.577 1.288 4.241 1.00 96.44 229 GLY A N 1
ATOM 1757 C CA . GLY A 1 229 ? -1.649 2.222 3.889 1.00 96.44 229 GLY A CA 1
ATOM 1758 C C . GLY A 1 229 ? -2.905 2.001 4.731 1.00 96.44 229 GLY A C 1
ATOM 1759 O O . GLY A 1 229 ? -3.508 2.958 5.219 1.00 96.44 229 GLY A O 1
ATOM 1760 N N . LEU A 1 230 ? -3.271 0.738 4.955 1.00 97.81 230 LEU A N 1
ATOM 1761 C CA . LEU A 1 230 ? -4.411 0.367 5.795 1.00 97.81 230 LEU A CA 1
ATOM 1762 C C . LEU A 1 230 ? -4.198 0.772 7.258 1.00 97.81 230 LEU A C 1
ATOM 1764 O O . LEU A 1 230 ? -5.091 1.351 7.877 1.00 97.81 230 LEU A O 1
ATOM 1768 N N . GLU A 1 231 ? -3.010 0.502 7.796 1.00 96.69 231 GLU A N 1
ATOM 1769 C CA . GLU A 1 231 ? -2.604 0.865 9.152 1.00 96.69 231 GLU A CA 1
ATOM 1770 C C . GLU A 1 231 ? -2.638 2.376 9.339 1.00 96.69 231 GLU A C 1
ATOM 1772 O O . GLU A 1 231 ? -3.225 2.862 10.304 1.00 96.69 231 GLU A O 1
ATOM 1777 N N . ARG A 1 232 ? -2.089 3.139 8.388 1.00 95.00 232 ARG A N 1
ATOM 1778 C CA . ARG A 1 232 ? -2.189 4.597 8.406 1.00 95.00 232 ARG A CA 1
ATOM 1779 C C . ARG A 1 232 ? -3.647 5.054 8.430 1.00 95.00 232 ARG A C 1
ATOM 1781 O O . ARG A 1 232 ? -4.005 5.869 9.282 1.00 95.00 232 ARG A O 1
ATOM 1788 N N . ARG A 1 233 ? -4.489 4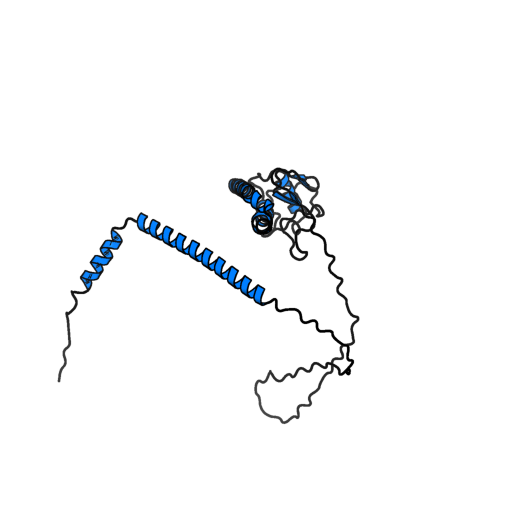.538 7.530 1.00 96.25 233 ARG A N 1
ATOM 1789 C CA . ARG A 1 233 ? -5.891 4.964 7.428 1.00 96.25 233 ARG A CA 1
ATOM 1790 C C . ARG A 1 233 ? -6.666 4.657 8.710 1.00 96.25 233 ARG A C 1
ATOM 1792 O O . ARG A 1 233 ? -7.360 5.524 9.236 1.00 96.25 233 ARG A O 1
ATOM 1799 N N . ALA A 1 234 ? -6.508 3.450 9.246 1.00 96.56 234 ALA A N 1
ATOM 1800 C CA . ALA A 1 234 ? -7.227 3.004 10.433 1.00 96.56 234 ALA A CA 1
ATOM 1801 C C . ALA A 1 234 ? -6.692 3.631 11.731 1.00 96.56 234 ALA A C 1
ATOM 1803 O O . ALA A 1 234 ? -7.475 4.035 12.590 1.00 96.56 234 ALA A O 1
ATOM 1804 N N . LEU A 1 235 ? -5.367 3.697 11.895 1.00 95.06 235 LEU A N 1
ATOM 1805 C CA . LEU A 1 235 ? -4.727 4.031 13.169 1.00 95.06 235 LEU A CA 1
ATOM 1806 C C . LEU A 1 235 ? -4.295 5.488 13.273 1.00 95.06 235 LEU A C 1
ATOM 1808 O O . LEU A 1 235 ? -4.247 5.995 14.390 1.00 95.06 235 LEU A O 1
ATOM 1812 N N . LEU A 1 236 ? -3.953 6.158 12.171 1.00 92.44 236 LEU A N 1
ATOM 1813 C CA . LEU A 1 236 ? -3.547 7.567 12.186 1.00 92.44 236 LEU A CA 1
ATOM 1814 C C . LEU A 1 236 ? -4.705 8.466 11.763 1.00 92.44 236 LEU A C 1
ATOM 1816 O O . LEU A 1 236 ? -5.166 9.274 12.569 1.00 92.44 236 LEU A O 1
ATOM 1820 N N . ASP A 1 237 ? -5.210 8.296 10.542 1.00 92.56 237 ASP A N 1
ATOM 1821 C CA . ASP A 1 237 ? -6.275 9.155 10.014 1.00 92.56 237 ASP A CA 1
ATOM 1822 C C . ASP A 1 237 ? -7.574 8.970 10.818 1.00 92.56 237 ASP A C 1
ATOM 1824 O O . ASP A 1 237 ? -8.219 9.950 11.196 1.00 92.56 237 ASP A O 1
ATOM 1828 N N . GLY A 1 238 ? -7.903 7.730 11.194 1.00 91.88 238 GLY A N 1
ATOM 1829 C CA . GLY A 1 238 ? -9.076 7.397 12.005 1.00 91.88 238 GLY A CA 1
ATOM 1830 C C . GLY A 1 238 ? -9.122 8.027 13.405 1.00 91.88 238 GLY A C 1
ATOM 1831 O O . GLY A 1 238 ? -10.173 7.974 14.042 1.00 91.88 238 GLY A O 1
ATOM 1832 N N . GLN A 1 239 ? -8.037 8.638 13.904 1.00 91.12 239 GLN A N 1
ATOM 1833 C CA . GLN A 1 239 ? -8.063 9.394 15.168 1.00 91.12 239 GLN A CA 1
ATOM 1834 C C . GLN A 1 239 ? -8.656 10.801 15.018 1.00 91.12 239 GLN A C 1
ATOM 1836 O O . GLN A 1 239 ? -9.157 11.353 15.998 1.00 91.12 239 GLN A O 1
ATOM 1841 N N . GLY A 1 240 ? -8.557 11.399 13.827 1.00 87.81 240 GLY A N 1
ATOM 1842 C CA . GLY A 1 240 ? -8.937 12.792 13.572 1.00 87.81 240 GLY A CA 1
ATOM 1843 C C . GLY A 1 240 ? -10.007 12.977 12.497 1.00 87.81 240 GLY A C 1
ATOM 1844 O O . GLY A 1 240 ? -10.614 14.043 12.436 1.00 87.81 240 GLY A O 1
ATOM 1845 N N . ASP A 1 241 ? -10.251 11.959 11.672 1.00 92.56 241 ASP A N 1
ATOM 1846 C CA . ASP A 1 241 ? -11.185 11.998 10.550 1.00 92.56 241 ASP A CA 1
ATOM 1847 C C . ASP A 1 241 ? -12.258 10.913 10.703 1.00 92.56 241 ASP A C 1
ATOM 1849 O O . ASP A 1 241 ? -11.996 9.720 10.553 1.00 92.56 241 ASP A O 1
ATOM 1853 N N . SER A 1 242 ? -13.500 11.341 10.951 1.00 94.06 242 SER A N 1
ATOM 1854 C CA . SER A 1 242 ? -14.651 10.442 11.077 1.00 94.06 242 SER A CA 1
ATOM 1855 C C . SER A 1 242 ? -14.921 9.614 9.820 1.00 94.06 242 SER A C 1
ATOM 1857 O O . SER A 1 242 ? -15.470 8.519 9.929 1.00 94.06 242 SER A O 1
ATOM 1859 N N . THR A 1 243 ? -14.557 10.116 8.633 1.00 94.75 243 THR A N 1
ATOM 1860 C CA . THR A 1 243 ? -14.710 9.346 7.391 1.00 94.75 243 THR A CA 1
ATOM 1861 C C . THR A 1 243 ? -13.712 8.195 7.342 1.00 94.75 243 THR A C 1
ATOM 1863 O O . THR A 1 243 ? -14.103 7.078 7.022 1.00 94.75 243 THR A O 1
ATOM 1866 N N . ALA A 1 244 ? -12.468 8.424 7.771 1.00 95.06 244 ALA A N 1
ATOM 1867 C CA . ALA A 1 244 ? -11.464 7.374 7.912 1.00 95.06 244 ALA A CA 1
ATOM 1868 C C . ALA A 1 244 ? -11.872 6.336 8.970 1.00 95.06 244 ALA A C 1
ATOM 1870 O O . ALA A 1 244 ? -11.756 5.134 8.737 1.00 95.06 244 ALA A O 1
ATOM 1871 N N . SER A 1 245 ? -12.414 6.774 10.114 1.00 95.94 245 SER A N 1
ATOM 1872 C CA . SER A 1 245 ? -12.899 5.852 11.153 1.00 95.94 245 SER A CA 1
ATOM 1873 C C . SER A 1 245 ? -14.039 4.958 10.650 1.00 95.94 245 SER A C 1
ATOM 1875 O O . SER A 1 245 ? -14.113 3.787 11.019 1.00 95.94 245 SER A O 1
ATOM 1877 N N . ALA A 1 246 ? -14.924 5.486 9.797 1.00 97.00 246 ALA A N 1
ATOM 1878 C CA . ALA A 1 246 ? -16.037 4.730 9.223 1.00 97.00 246 ALA A CA 1
ATOM 1879 C C . ALA A 1 246 ? -15.584 3.630 8.243 1.00 97.00 246 ALA A C 1
ATOM 1881 O O . ALA A 1 246 ? -16.323 2.673 8.023 1.00 97.00 246 ALA A O 1
ATOM 1882 N N . GLU A 1 247 ? -14.371 3.725 7.689 1.00 96.81 247 GLU A N 1
ATOM 1883 C CA . GLU A 1 247 ? -13.802 2.725 6.776 1.00 96.81 247 GLU A CA 1
ATOM 1884 C C . GLU A 1 247 ? -13.141 1.539 7.501 1.00 96.81 247 GLU A C 1
ATOM 1886 O O . GLU A 1 247 ? -12.842 0.528 6.866 1.00 96.81 247 GLU A O 1
ATOM 1891 N N . ILE A 1 248 ? -12.948 1.608 8.826 1.00 97.56 248 ILE A N 1
ATOM 1892 C CA . ILE A 1 248 ? -12.285 0.553 9.617 1.00 97.56 248 ILE A CA 1
ATOM 1893 C C . ILE A 1 248 ? -12.910 -0.841 9.406 1.00 97.56 248 ILE A C 1
ATOM 1895 O O . ILE A 1 248 ? -12.149 -1.787 9.198 1.00 97.56 248 ILE A O 1
ATOM 1899 N N . PRO A 1 249 ? -14.246 -1.031 9.400 1.00 98.25 249 PRO A N 1
ATOM 1900 C CA . PRO A 1 249 ? -14.836 -2.347 9.132 1.00 98.25 249 PRO A CA 1
ATOM 1901 C C . PRO A 1 249 ? -14.475 -2.905 7.747 1.00 98.25 249 PRO A C 1
ATOM 1903 O O . PRO A 1 249 ? -14.231 -4.105 7.597 1.00 98.25 249 PRO A O 1
ATOM 1906 N N . THR A 1 250 ? -14.389 -2.036 6.738 1.00 98.12 250 THR A N 1
ATOM 1907 C CA . THR A 1 250 ? -13.973 -2.405 5.379 1.00 98.12 250 THR A CA 1
ATOM 1908 C C . THR A 1 250 ? -12.499 -2.797 5.348 1.00 98.12 250 THR A C 1
ATOM 1910 O O . THR A 1 250 ? -12.149 -3.813 4.753 1.00 98.12 250 THR A O 1
ATOM 1913 N N . ILE A 1 251 ? -11.645 -2.050 6.054 1.00 98.19 251 ILE A N 1
ATOM 1914 C CA . ILE A 1 251 ? -10.221 -2.371 6.213 1.00 98.19 251 ILE A CA 1
ATOM 1915 C C . ILE A 1 251 ? -10.049 -3.740 6.884 1.00 98.19 251 ILE A C 1
ATOM 1917 O O . ILE A 1 251 ? -9.305 -4.575 6.382 1.00 98.19 251 ILE A O 1
ATOM 1921 N N . ILE A 1 252 ? -10.779 -4.010 7.972 1.00 98.38 252 ILE A N 1
ATOM 1922 C CA . ILE A 1 252 ? -10.754 -5.308 8.668 1.00 98.38 252 ILE A CA 1
ATOM 1923 C C . ILE A 1 252 ? -11.168 -6.445 7.727 1.00 98.38 252 ILE A C 1
ATOM 1925 O O . ILE A 1 252 ? -10.553 -7.509 7.73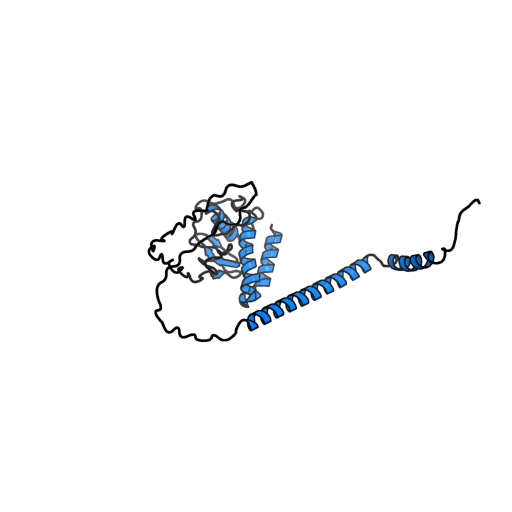3 1.00 98.38 252 ILE A O 1
ATOM 1929 N N . THR A 1 253 ? -12.198 -6.226 6.910 1.00 98.44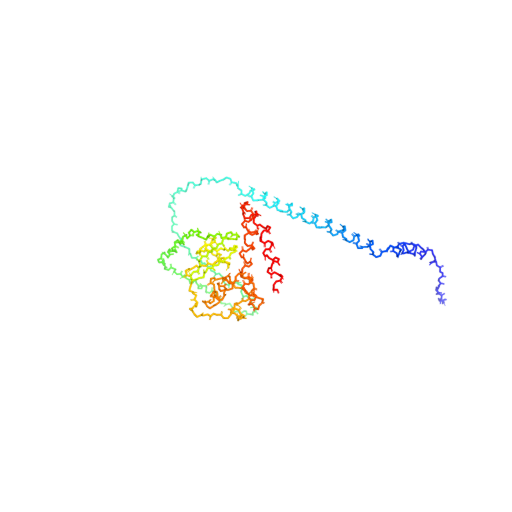 253 THR A N 1
ATOM 1930 C CA . THR A 1 253 ? -12.664 -7.221 5.934 1.00 98.44 253 THR A CA 1
ATOM 1931 C C . THR A 1 253 ? -11.579 -7.541 4.909 1.00 98.44 253 THR A C 1
ATOM 1933 O O . THR A 1 253 ? -11.328 -8.713 4.632 1.00 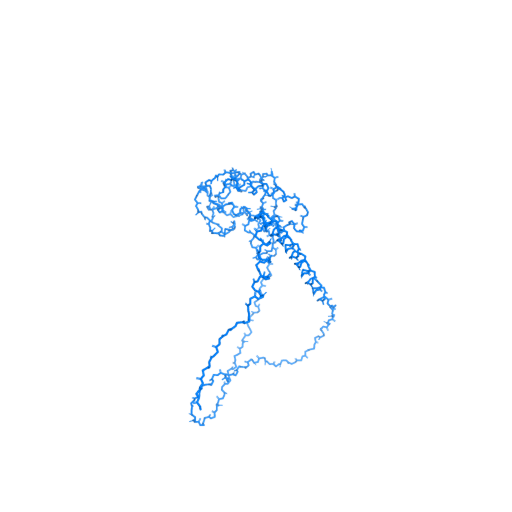98.44 253 THR A O 1
ATOM 1936 N N . GLU A 1 254 ? -10.893 -6.522 4.390 1.00 98.25 254 GLU A N 1
ATOM 1937 C CA . GLU A 1 254 ? -9.803 -6.720 3.433 1.00 98.25 254 GLU A CA 1
ATOM 1938 C C . GLU A 1 254 ? -8.591 -7.413 4.067 1.00 98.25 254 GLU A C 1
ATOM 1940 O O . GLU A 1 254 ? -8.009 -8.306 3.454 1.00 98.25 254 GLU A O 1
ATOM 1945 N N . VAL A 1 255 ? -8.242 -7.073 5.312 1.00 98.31 255 VAL A N 1
ATOM 1946 C CA . VAL A 1 255 ? -7.167 -7.755 6.052 1.00 98.31 255 VAL A CA 1
ATOM 1947 C C . VAL A 1 255 ? -7.494 -9.236 6.246 1.00 98.31 255 VAL A C 1
ATOM 1949 O O . VAL A 1 255 ? -6.645 -10.079 5.972 1.00 98.31 255 VAL A O 1
ATOM 1952 N N . HIS A 1 256 ? -8.722 -9.581 6.648 1.00 98.38 256 HIS A N 1
ATOM 1953 C CA . HIS A 1 256 ? -9.135 -10.985 6.757 1.00 98.38 256 HIS A CA 1
ATOM 1954 C C . HIS A 1 256 ? -9.121 -11.708 5.408 1.00 98.38 256 HIS A C 1
ATOM 1956 O O . HIS A 1 256 ? -8.737 -12.874 5.352 1.00 98.38 256 HIS A O 1
ATOM 1962 N N . ARG A 1 257 ? -9.519 -11.032 4.323 1.00 98.06 257 ARG A N 1
ATOM 1963 C CA . ARG A 1 257 ? -9.459 -11.603 2.973 1.00 98.06 257 ARG A CA 1
ATOM 1964 C C . ARG A 1 257 ? -8.021 -11.929 2.580 1.00 98.06 257 ARG A C 1
ATOM 1966 O O . ARG A 1 257 ? -7.776 -13.017 2.078 1.00 98.06 257 ARG A O 1
ATOM 1973 N N . LEU A 1 258 ? -7.087 -11.007 2.815 1.00 97.81 258 LEU A N 1
ATOM 1974 C CA . LEU A 1 258 ? -5.671 -11.208 2.504 1.00 97.81 258 LEU A CA 1
ATOM 1975 C C . LEU A 1 258 ? -5.044 -12.295 3.383 1.00 97.81 258 LEU A C 1
ATOM 1977 O O . LEU A 1 258 ? -4.335 -13.142 2.859 1.00 97.81 258 LEU A O 1
ATOM 1981 N N . LEU A 1 259 ? -5.383 -12.346 4.673 1.00 97.31 259 LEU A N 1
ATOM 1982 C CA . LEU A 1 259 ? -4.944 -13.407 5.589 1.00 97.31 259 LEU A CA 1
ATOM 1983 C C . LEU A 1 259 ? -5.468 -14.802 5.204 1.00 97.31 259 LEU A C 1
ATOM 1985 O O . LEU A 1 259 ? -4.880 -15.812 5.564 1.00 97.31 259 LEU A O 1
ATOM 1989 N N . ALA A 1 260 ? -6.601 -14.884 4.508 1.00 97.88 260 ALA A N 1
ATOM 1990 C CA . ALA A 1 260 ? -7.106 -16.160 4.006 1.00 97.88 260 ALA A CA 1
ATOM 1991 C C . ALA A 1 260 ? -6.354 -16.655 2.755 1.00 97.88 260 ALA A C 1
ATOM 1993 O O . ALA A 1 260 ? -6.518 -17.814 2.380 1.00 97.88 260 ALA A O 1
ATOM 1994 N N . ILE A 1 261 ? -5.585 -15.782 2.094 1.00 97.31 261 ILE A N 1
ATOM 1995 C CA . ILE A 1 261 ? -4.856 -16.073 0.851 1.00 97.31 261 ILE A CA 1
ATOM 1996 C C . ILE A 1 261 ? -3.370 -16.343 1.127 1.00 97.31 261 ILE A C 1
ATOM 1998 O O . ILE A 1 261 ? -2.810 -17.226 0.482 1.00 97.31 261 ILE A O 1
ATOM 2002 N N . TYR A 1 262 ? -2.764 -15.603 2.065 1.00 95.12 262 TYR A N 1
ATOM 2003 C CA . TYR A 1 262 ? -1.332 -15.621 2.407 1.00 95.12 262 TYR A CA 1
ATOM 2004 C C . TYR A 1 262 ? -1.094 -16.072 3.849 1.00 95.12 262 TYR A C 1
ATOM 2006 O O . TYR A 1 262 ? -0.137 -16.846 4.074 1.00 95.12 262 TYR A O 1
#

InterPro domains:
  IPR025266 TerB, N-terminal [PF13208] (136-262)

Foldseek 3Di:
DDDDDDDDDDDDPPVVVVVVVVVVVVVDPPVVVVVVVVVVVVVVVVVVVVVVVVVVVVVVVVVVVPPDDDDDDPDDDDDDDDDDDFDDDDPPPDDDDDDDDDDPPPDDDDGDPPDDDPPDDDPDPDDDDDDKDAFAAQDWDDQPNATFGGGLAIEDDDDDGPVDQQQRYHYSVDAADPDDADQLDDQADPDGRCRPGDNNVVNSLSVCRSVVVQDLNGDCVSVVSSVSSLCCLCPPVLVPDVVSVVCNVVSVVVVVVNVVRD